Protein AF-E4WXZ8-F1 (afdb_monomer)

Radius of gyration: 22.59 Å; Cα contacts (8 Å, |Δi|>4): 371; chains: 1; bounding box: 66×46×73 Å

InterPro domains:
  IPR036514 SGNH hydrolase superfamily [G3DSA:3.40.50.1110] (82-258)

Secondary structure (DSSP, 8-state):
-HHHHHHHHHTSPPPPHHHHH--S-S-STT-EEEEE----SSTT--EEEEEEEEPPPPHHHHHHH-TT---GGGEEEEEEE--SSSSSHHHHHHHHHHTSS---SEEEE--SHHHHHT-TT-PPEE-TTS-EE-HHHHHHHHHHHHHHHHHHHHHHHTTS-SS--EEEEEPPPPPPSS--SGGGTTS-TT-HHHHHHHHHHHHHHTHHHHHHTT-EEE-HHHHHTTSHHHHB-TTSS-B-HHHHHHHHHHHHHHHHHHTT--S-PPPP--TT-SEETTEEHHHHHHHHHHHHHHHHTT--S------------

Mean predicted aligned error: 11.32 Å

pLDDT: mean 79.75, std 20.77, range [29.12, 98.62]

Structure (mmCIF, N/CA/C/O backbone):
data_AF-E4WXZ8-F1
#
_entry.id   AF-E4WXZ8-F1
#
loop_
_atom_site.group_PDB
_atom_site.id
_atom_site.type_symbol
_atom_site.label_atom_id
_atom_site.label_alt_id
_atom_site.label_comp_id
_atom_site.label_asym_id
_atom_site.label_entity_id
_atom_site.label_seq_id
_atom_site.pdbx_PDB_ins_code
_atom_site.Cartn_x
_atom_site.Cartn_y
_atom_site.Cartn_z
_atom_site.occupancy
_atom_site.B_iso_or_equiv
_atom_site.auth_seq_id
_atom_site.auth_comp_id
_atom_site.auth_asym_id
_atom_site.auth_atom_id
_atom_site.pdbx_PDB_model_num
ATOM 1 N N . MET A 1 1 ? -2.425 -8.313 -0.134 1.00 92.06 1 MET A N 1
ATOM 2 C CA . MET A 1 1 ? -2.463 -7.855 1.273 1.00 92.06 1 MET A CA 1
ATOM 3 C C . MET A 1 1 ? -3.889 -7.530 1.670 1.00 92.06 1 MET A C 1
ATOM 5 O O . MET A 1 1 ? -4.397 -8.250 2.504 1.00 92.06 1 MET A O 1
ATOM 9 N N . TYR A 1 2 ? -4.559 -6.562 1.027 1.00 95.81 2 TYR A N 1
ATOM 10 C CA . TYR A 1 2 ? -5.954 -6.205 1.340 1.00 95.81 2 TYR A CA 1
ATOM 11 C C . TYR A 1 2 ? -6.898 -7.413 1.483 1.00 95.81 2 TYR A C 1
ATOM 13 O O . TYR A 1 2 ? -7.428 -7.629 2.564 1.00 95.81 2 TYR A O 1
ATOM 21 N N . LYS A 1 3 ? -7.028 -8.251 0.442 1.00 95.31 3 LYS A N 1
ATOM 22 C CA . LYS A 1 3 ? -7.889 -9.447 0.490 1.00 95.31 3 LYS A CA 1
ATOM 23 C C . LYS A 1 3 ? -7.533 -10.420 1.622 1.00 95.31 3 LYS A C 1
ATOM 25 O O . LYS A 1 3 ? -8.417 -11.018 2.225 1.00 95.31 3 LYS A O 1
ATOM 30 N N . ASP A 1 4 ? -6.250 -10.578 1.935 1.00 96.31 4 ASP A N 1
ATOM 31 C CA . ASP A 1 4 ? -5.845 -11.441 3.048 1.00 96.31 4 ASP A CA 1
ATOM 32 C C . ASP A 1 4 ? -6.198 -10.814 4.405 1.00 96.31 4 ASP A C 1
ATOM 34 O O . ASP A 1 4 ? -6.712 -11.513 5.272 1.00 96.31 4 ASP A O 1
ATOM 38 N N . LEU A 1 5 ? -5.993 -9.502 4.568 1.00 95.38 5 LEU A N 1
ATOM 39 C CA . LEU A 1 5 ? -6.375 -8.773 5.776 1.00 95.38 5 LEU A CA 1
ATOM 40 C C . LEU A 1 5 ? -7.893 -8.828 6.004 1.00 95.38 5 LEU A C 1
ATOM 42 O O . LEU A 1 5 ? -8.321 -9.084 7.125 1.00 95.38 5 LEU A O 1
ATOM 46 N N . VAL A 1 6 ? -8.695 -8.652 4.949 1.00 93.81 6 VAL A N 1
ATOM 47 C CA . VAL A 1 6 ? -10.156 -8.816 5.014 1.00 93.81 6 VAL A CA 1
ATOM 48 C C . VAL A 1 6 ? -10.519 -10.244 5.415 1.00 93.81 6 VAL A C 1
ATOM 50 O O . VAL A 1 6 ? -11.272 -10.410 6.362 1.00 93.81 6 VAL A O 1
ATOM 53 N N . ALA A 1 7 ? -9.935 -11.275 4.791 1.00 90.94 7 ALA A N 1
ATOM 54 C CA . ALA A 1 7 ? -10.166 -12.668 5.192 1.00 90.94 7 ALA A CA 1
ATOM 55 C C . ALA A 1 7 ? -9.818 -12.922 6.668 1.00 90.94 7 ALA A C 1
ATOM 57 O O . ALA A 1 7 ? -10.604 -13.509 7.409 1.00 90.94 7 ALA A O 1
ATOM 58 N N . LEU A 1 8 ? -8.659 -12.431 7.118 1.00 89.06 8 LEU A N 1
ATOM 59 C CA . LEU A 1 8 ? -8.200 -12.597 8.493 1.00 89.06 8 LEU A CA 1
ATOM 60 C C . LEU A 1 8 ? -9.154 -11.946 9.503 1.00 89.06 8 LEU A C 1
ATOM 62 O O . LEU A 1 8 ? -9.422 -12.543 10.541 1.00 89.06 8 LEU A O 1
ATOM 66 N N . VAL A 1 9 ? -9.652 -10.742 9.211 1.00 85.56 9 VAL A N 1
ATOM 67 C CA . VAL A 1 9 ? -10.579 -10.018 10.095 1.00 85.56 9 VAL A CA 1
ATOM 68 C C . VAL A 1 9 ? -12.004 -10.565 10.003 1.00 85.56 9 VAL A C 1
ATOM 70 O O . VAL A 1 9 ? -12.727 -10.526 10.995 1.00 85.56 9 VAL A O 1
ATOM 73 N N . HIS A 1 10 ? -12.417 -11.061 8.838 1.00 83.56 10 HIS A N 1
ATOM 74 C CA . HIS A 1 10 ? -13.770 -11.558 8.612 1.00 83.56 10 HIS A CA 1
ATOM 75 C C . HIS A 1 10 ? -14.016 -12.905 9.292 1.00 83.56 10 HIS A C 1
ATOM 77 O O . HIS A 1 10 ? -14.983 -13.053 10.033 1.00 83.56 10 HIS A O 1
ATOM 83 N N . ASP A 1 11 ? -13.137 -13.879 9.050 1.00 78.50 11 ASP A N 1
ATOM 84 C CA . ASP A 1 11 ? -13.347 -15.265 9.484 1.00 78.50 11 ASP A CA 1
ATOM 85 C C . ASP A 1 11 ? -12.053 -15.978 9.929 1.00 78.50 11 ASP A C 1
ATOM 87 O O . ASP A 1 11 ? -12.094 -17.129 10.358 1.00 78.50 11 ASP A O 1
ATOM 91 N N . GLY A 1 12 ? -10.890 -15.328 9.823 1.00 83.31 12 GLY A N 1
ATOM 92 C CA . GLY A 1 12 ? -9.591 -15.889 10.204 1.00 83.31 12 GLY A CA 1
ATOM 93 C C . GLY A 1 12 ? -8.987 -16.890 9.208 1.00 83.31 12 GLY A C 1
ATOM 94 O O . GLY A 1 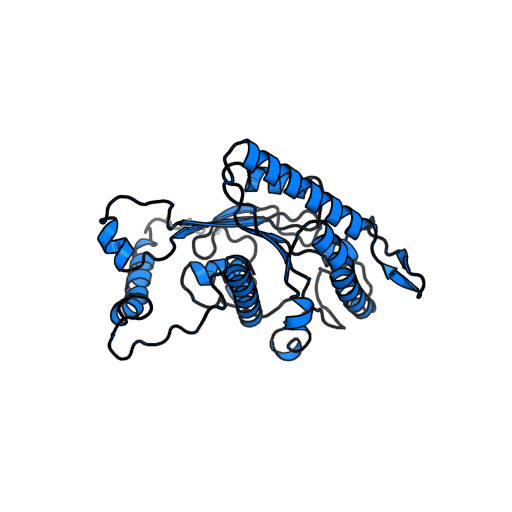12 ? -7.784 -17.183 9.283 1.00 83.31 12 GLY A O 1
ATOM 95 N N . HIS A 1 13 ? -9.756 -17.379 8.236 1.00 83.69 13 HIS A N 1
ATOM 96 C CA . HIS A 1 13 ? -9.322 -18.386 7.273 1.00 83.69 13 HIS A CA 1
ATOM 97 C C . HIS A 1 13 ? -8.365 -17.798 6.248 1.00 83.69 13 HIS A C 1
ATOM 99 O O . HIS A 1 13 ? -8.405 -16.612 5.923 1.00 83.69 13 HIS A O 1
ATOM 105 N N . LEU A 1 14 ? -7.483 -18.641 5.717 1.00 88.69 14 LEU A N 1
ATOM 106 C CA . LEU A 1 14 ? -6.642 -18.272 4.585 1.00 88.69 14 LEU A CA 1
ATOM 107 C C . LEU A 1 14 ? -7.520 -18.000 3.352 1.00 88.69 14 LEU A C 1
ATOM 109 O O . LEU A 1 14 ? -8.520 -18.688 3.138 1.00 88.69 14 LEU A O 1
ATOM 113 N N . MET A 1 15 ? -7.151 -17.007 2.541 1.00 93.25 15 MET A N 1
ATOM 114 C CA . MET A 1 15 ? -7.815 -16.809 1.250 1.00 93.25 15 MET A CA 1
ATOM 115 C C . MET A 1 15 ? -7.475 -17.961 0.295 1.00 93.25 15 MET A C 1
ATOM 117 O O . MET A 1 15 ? -6.327 -18.404 0.226 1.00 93.25 15 MET A O 1
ATOM 121 N N . GLY A 1 16 ? -8.462 -18.441 -0.452 1.00 90.44 16 GLY A N 1
ATOM 122 C CA . GLY A 1 16 ? -8.280 -19.445 -1.491 1.00 90.44 16 GLY A CA 1
ATOM 123 C C . GLY A 1 16 ? -7.618 -18.871 -2.745 1.00 90.44 16 GLY A C 1
ATOM 124 O O . GLY A 1 16 ? -7.638 -17.665 -3.005 1.00 90.44 16 GLY A O 1
ATOM 125 N N . ASP A 1 17 ? -7.059 -19.744 -3.583 1.00 88.56 17 ASP A N 1
ATOM 126 C CA . ASP A 1 17 ? -6.417 -19.312 -4.830 1.00 88.56 17 ASP A CA 1
ATOM 127 C C . ASP A 1 17 ? -7.400 -18.693 -5.833 1.00 88.56 17 ASP A C 1
ATOM 129 O O . ASP A 1 17 ? -7.027 -17.767 -6.557 1.00 88.56 17 ASP A O 1
ATOM 133 N N . ALA A 1 18 ? -8.649 -19.168 -5.865 1.00 90.75 18 ALA A N 1
ATOM 134 C CA . ALA A 1 18 ? -9.702 -18.580 -6.692 1.00 90.75 18 ALA A CA 1
ATOM 135 C C . ALA A 1 18 ? -10.020 -17.144 -6.242 1.00 90.75 18 ALA A C 1
ATOM 137 O O . ALA A 1 18 ? -9.981 -16.227 -7.058 1.00 90.75 18 ALA A O 1
ATOM 138 N N . GLU A 1 19 ? -10.216 -16.939 -4.936 1.00 92.31 19 GLU A N 1
ATOM 139 C CA . GLU A 1 19 ? -10.463 -15.623 -4.330 1.00 92.31 19 GLU A CA 1
ATOM 140 C C . GLU A 1 19 ? -9.303 -14.650 -4.582 1.00 92.31 19 GLU A C 1
ATOM 142 O O . GLU A 1 19 ? -9.507 -13.487 -4.931 1.00 92.31 19 GLU A O 1
ATOM 147 N N . LYS A 1 20 ? -8.056 -15.124 -4.469 1.00 91.00 20 LYS A N 1
ATOM 148 C CA . LYS A 1 20 ? -6.860 -14.327 -4.774 1.00 91.00 20 LYS A CA 1
ATOM 149 C C . LYS A 1 20 ? -6.844 -13.845 -6.230 1.00 91.00 20 LYS A C 1
ATOM 151 O O . LYS A 1 20 ? -6.425 -12.720 -6.494 1.00 91.00 20 LYS A O 1
ATOM 156 N N . ARG A 1 21 ? -7.230 -14.709 -7.175 1.00 88.31 21 ARG A N 1
ATOM 157 C CA . ARG A 1 21 ? -7.171 -14.433 -8.623 1.00 88.31 21 ARG A CA 1
ATOM 158 C C . ARG A 1 21 ? -8.363 -13.637 -9.133 1.00 88.31 21 ARG A C 1
ATOM 160 O O . ARG A 1 21 ? -8.245 -13.005 -10.182 1.00 88.31 21 ARG A O 1
ATOM 167 N N . ALA A 1 22 ? -9.486 -13.688 -8.429 1.00 90.75 22 ALA A N 1
ATOM 168 C CA . ALA A 1 22 ? -10.688 -12.977 -8.813 1.00 90.75 22 ALA A CA 1
ATOM 169 C C . ALA A 1 22 ? -10.455 -11.455 -8.821 1.00 90.75 22 ALA A C 1
ATOM 171 O O . ALA A 1 22 ? -9.740 -10.900 -7.978 1.00 90.75 22 ALA A O 1
ATOM 172 N N . LYS A 1 23 ? -11.030 -10.789 -9.823 1.00 87.94 23 LYS A N 1
ATOM 173 C CA . LYS A 1 23 ? -10.932 -9.345 -10.058 1.00 87.94 23 LYS A CA 1
ATOM 174 C C . LYS A 1 23 ? -12.332 -8.807 -10.313 1.00 87.94 23 LYS A C 1
ATOM 176 O O . LYS A 1 23 ? -13.110 -9.462 -11.000 1.00 87.94 23 LYS A O 1
ATOM 181 N N . GLY A 1 24 ? -12.628 -7.625 -9.786 1.00 87.44 24 GLY A N 1
ATOM 182 C CA . GLY A 1 24 ? -13.918 -6.967 -9.992 1.00 87.44 24 GLY A CA 1
ATOM 183 C C . GLY A 1 24 ? -15.124 -7.678 -9.398 1.00 87.44 24 GLY A C 1
ATOM 184 O O . GLY A 1 24 ? -16.246 -7.506 -9.866 1.00 87.44 24 GLY A O 1
ATOM 185 N N . GLU A 1 25 ? -14.902 -8.457 -8.344 1.00 92.44 25 GLU A N 1
ATOM 186 C CA . GLU A 1 25 ? -15.984 -9.002 -7.534 1.00 92.44 25 GLU A CA 1
ATOM 187 C C . GLU A 1 25 ? -16.746 -7.863 -6.859 1.00 92.44 25 GLU A C 1
ATOM 189 O O . GLU A 1 25 ? -16.136 -6.994 -6.231 1.00 92.44 25 GLU A O 1
ATOM 194 N N . GLN A 1 26 ? -18.077 -7.904 -6.917 1.00 91.69 26 GLN A N 1
ATOM 195 C CA . GLN A 1 26 ? -18.925 -6.934 -6.215 1.00 91.69 26 GLN A CA 1
ATOM 196 C C . GLN A 1 26 ? -18.755 -7.014 -4.690 1.00 91.69 26 GLN A C 1
ATOM 198 O O . GLN A 1 26 ? -18.846 -6.002 -4.001 1.00 91.69 26 GLN A O 1
ATOM 203 N N . CYS A 1 27 ? -18.456 -8.208 -4.173 1.00 91.69 27 CYS A N 1
ATOM 204 C CA . CYS A 1 27 ? -18.240 -8.484 -2.757 1.00 91.69 27 CYS A CA 1
ATOM 205 C C . CYS A 1 27 ? -17.202 -9.600 -2.601 1.00 91.69 27 CYS A C 1
ATOM 207 O O . CYS A 1 27 ? -17.220 -10.580 -3.345 1.00 91.69 27 CYS A O 1
ATOM 209 N N . TYR A 1 28 ? -16.328 -9.453 -1.614 1.00 92.88 28 TYR A N 1
ATOM 210 C CA . TYR A 1 28 ? -15.370 -10.439 -1.146 1.00 92.88 28 TYR A CA 1
ATOM 211 C C . TYR A 1 28 ? -15.388 -10.434 0.389 1.00 92.88 28 TYR A C 1
ATOM 213 O O . TYR A 1 28 ? -15.020 -9.447 1.023 1.00 92.88 28 TYR A O 1
ATOM 221 N N . ARG A 1 29 ? -15.848 -11.541 0.989 1.00 85.88 29 ARG A N 1
ATOM 222 C CA . ARG A 1 29 ? -15.889 -11.756 2.452 1.00 85.88 29 ARG A CA 1
ATOM 223 C C . ARG A 1 29 ? -16.407 -10.544 3.241 1.00 85.88 29 ARG A C 1
ATOM 225 O O . ARG A 1 29 ? -15.747 -10.016 4.129 1.00 85.88 29 ARG A O 1
ATOM 232 N N . GLY A 1 30 ? -17.602 -10.086 2.867 1.00 82.31 30 GLY A N 1
ATOM 233 C CA . GLY A 1 30 ? -18.297 -8.979 3.528 1.00 82.31 30 GLY A CA 1
ATOM 234 C C . GLY A 1 30 ? -17.806 -7.579 3.153 1.00 82.31 30 GLY A C 1
ATOM 235 O O . GLY A 1 30 ? -18.382 -6.608 3.640 1.00 82.31 30 GLY A O 1
ATOM 236 N N . ASP A 1 31 ? -16.781 -7.449 2.303 1.00 93.00 31 ASP A N 1
ATOM 237 C CA . ASP A 1 31 ? -16.430 -6.161 1.699 1.00 93.00 31 ASP A CA 1
ATOM 238 C C . ASP A 1 31 ? -17.412 -5.774 0.579 1.00 93.00 31 ASP A C 1
ATOM 240 O O . ASP A 1 31 ? -18.204 -6.593 0.105 1.00 93.00 31 ASP A O 1
ATOM 244 N N . TYR A 1 32 ? -17.343 -4.520 0.143 1.00 92.75 32 TYR A N 1
ATOM 245 C CA . TYR A 1 32 ? -18.100 -4.000 -0.990 1.00 92.75 32 TYR A CA 1
ATOM 246 C C . TYR A 1 32 ? -17.162 -3.310 -1.975 1.00 92.75 32 TYR A C 1
ATOM 248 O O . TYR A 1 32 ? -16.311 -2.505 -1.585 1.00 92.75 32 TYR A O 1
ATOM 256 N N . CYS A 1 33 ? -17.344 -3.588 -3.265 1.00 95.00 33 CYS A N 1
ATOM 257 C CA . CYS A 1 33 ? -16.741 -2.805 -4.335 1.00 95.00 33 CYS A CA 1
ATOM 258 C C . CYS A 1 33 ? -17.534 -1.502 -4.510 1.00 95.00 33 CYS A C 1
ATOM 260 O O . CYS A 1 33 ? -18.690 -1.525 -4.923 1.00 95.00 33 CYS A O 1
ATOM 262 N N . LEU A 1 34 ? -16.924 -0.367 -4.167 1.00 93.50 34 LEU A N 1
ATOM 263 C CA . LEU A 1 34 ? -17.566 0.949 -4.244 1.00 93.50 34 LEU A CA 1
ATOM 264 C C . LEU A 1 34 ? -17.451 1.568 -5.637 1.00 93.50 34 LEU A C 1
ATOM 266 O O . LEU A 1 34 ? -18.334 2.301 -6.074 1.00 93.50 34 LEU A O 1
ATOM 270 N N . ASN A 1 35 ? -16.337 1.308 -6.317 1.00 93.50 35 ASN A N 1
ATOM 271 C CA . ASN A 1 35 ? -16.082 1.788 -7.666 1.00 93.50 35 ASN A CA 1
ATOM 272 C C . ASN A 1 35 ? -15.109 0.839 -8.361 1.00 93.50 35 ASN A C 1
ATOM 274 O O . ASN A 1 35 ? -14.124 0.406 -7.759 1.00 93.50 35 ASN A O 1
ATOM 278 N N . ILE A 1 36 ? -15.362 0.554 -9.631 1.00 94.25 36 ILE A N 1
ATOM 279 C CA . ILE A 1 36 ? -14.450 -0.186 -10.487 1.00 94.25 36 ILE A CA 1
ATOM 280 C C . ILE A 1 36 ? -14.578 0.307 -11.929 1.00 94.25 36 ILE A C 1
ATOM 282 O O . ILE A 1 36 ? -15.686 0.514 -12.426 1.00 94.25 36 ILE A O 1
ATOM 286 N N . SER A 1 37 ? -13.446 0.508 -12.602 1.00 92.75 37 SER A N 1
ATOM 287 C CA . SER A 1 37 ? -13.439 0.749 -14.046 1.00 92.75 37 SER A CA 1
ATOM 288 C C . SER A 1 37 ? -13.464 -0.567 -14.824 1.00 92.75 37 SER A C 1
ATOM 290 O O . SER A 1 37 ? -13.403 -1.654 -14.255 1.00 92.75 37 SER A O 1
ATOM 292 N N . GLU A 1 38 ? -13.565 -0.503 -16.149 1.00 91.44 38 GLU A N 1
ATOM 293 C CA . GLU A 1 38 ? -13.468 -1.709 -16.969 1.00 91.44 38 GLU A CA 1
ATOM 294 C C . GLU A 1 38 ? -12.149 -2.453 -16.698 1.00 91.44 38 GLU A C 1
ATOM 296 O O . GLU A 1 38 ? -11.075 -1.847 -16.631 1.00 91.44 38 GLU A O 1
ATOM 301 N N . LEU A 1 39 ? -12.231 -3.778 -16.530 1.00 88.12 39 LEU A N 1
ATOM 302 C CA . LEU A 1 39 ? -11.054 -4.608 -16.302 1.00 88.12 39 LEU A CA 1
ATOM 303 C C . LEU A 1 39 ? -10.100 -4.477 -17.486 1.00 88.12 39 LEU A C 1
ATOM 305 O O . LEU A 1 39 ? -10.400 -4.879 -18.608 1.00 88.12 39 LEU A O 1
ATOM 309 N N . THR A 1 40 ? -8.916 -3.949 -17.213 1.00 85.56 40 THR A N 1
ATOM 310 C CA . THR A 1 40 ? -7.907 -3.697 -18.230 1.00 85.56 40 THR A CA 1
ATOM 311 C C . THR A 1 40 ? -6.512 -3.905 -17.662 1.00 85.56 40 THR A C 1
ATOM 313 O O . THR A 1 40 ? -6.276 -3.741 -16.466 1.00 85.56 40 THR A O 1
ATOM 316 N N . ASN A 1 41 ? -5.569 -4.266 -18.532 1.00 78.25 41 ASN A N 1
ATOM 317 C CA . ASN A 1 41 ? -4.141 -4.289 -18.200 1.00 78.25 41 ASN A CA 1
ATOM 318 C C . ASN A 1 41 ? -3.474 -2.922 -18.432 1.00 78.25 41 ASN A C 1
ATOM 320 O O . ASN A 1 41 ? -2.253 -2.813 -18.336 1.00 78.25 41 ASN A O 1
ATO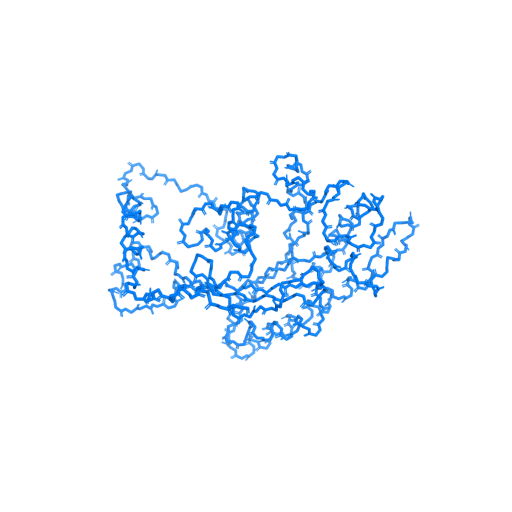M 324 N N . GLN A 1 42 ? -4.262 -1.902 -18.777 1.00 83.50 42 GLN A N 1
ATOM 325 C CA . GLN A 1 42 ? -3.798 -0.544 -19.022 1.00 83.50 42 GLN A CA 1
ATOM 326 C C . GLN A 1 42 ? -3.718 0.277 -17.730 1.00 83.50 42 GLN A C 1
ATOM 328 O O . GLN A 1 42 ? -4.178 -0.119 -16.659 1.00 83.50 42 GLN A O 1
ATOM 333 N N . THR A 1 43 ? -3.121 1.458 -17.836 1.00 83.81 43 THR A N 1
ATOM 334 C CA . THR A 1 43 ? -2.793 2.337 -16.706 1.00 83.81 43 THR A CA 1
ATOM 335 C C . THR A 1 43 ? -3.984 3.050 -16.059 1.00 83.81 43 THR A C 1
ATOM 337 O O . THR A 1 43 ? -3.822 3.660 -15.001 1.00 83.81 43 THR A O 1
ATOM 340 N N . ASN A 1 44 ? -5.170 2.959 -16.665 1.00 86.12 44 ASN A N 1
ATOM 341 C CA . ASN A 1 44 ? -6.418 3.590 -16.231 1.00 86.12 44 ASN A CA 1
ATOM 342 C C . ASN A 1 44 ? -7.343 2.655 -15.425 1.00 86.12 44 ASN A C 1
ATOM 344 O O . ASN A 1 44 ? -8.501 3.002 -15.186 1.00 86.12 44 ASN A O 1
ATOM 348 N N . PHE A 1 45 ? -6.868 1.473 -15.019 1.00 90.25 45 PHE A N 1
ATOM 349 C CA . PHE A 1 45 ? -7.634 0.616 -14.118 1.00 90.25 45 PHE A CA 1
ATOM 350 C C . PHE A 1 45 ? -7.750 1.251 -12.724 1.00 90.25 45 PHE A C 1
ATOM 352 O O . PHE A 1 45 ? -6.755 1.689 -12.142 1.00 90.25 45 PHE A O 1
ATOM 359 N N . THR A 1 46 ? -8.965 1.268 -12.182 1.00 91.88 46 THR A N 1
ATOM 360 C CA . THR A 1 46 ? -9.286 1.806 -10.860 1.00 91.88 46 THR A CA 1
ATOM 361 C C . THR A 1 46 ? -10.199 0.834 -10.137 1.00 91.88 46 THR A C 1
ATOM 363 O O . THR A 1 46 ? -11.150 0.328 -10.730 1.00 91.88 46 THR A O 1
ATOM 366 N N . GLU A 1 47 ? -9.951 0.617 -8.853 1.00 94.88 47 GLU A N 1
ATOM 367 C CA . GLU A 1 47 ? -10.808 -0.191 -7.990 1.00 94.88 47 GLU A CA 1
ATOM 368 C C . GLU A 1 47 ? -10.776 0.394 -6.582 1.00 94.88 47 GLU A C 1
ATOM 370 O O . GLU A 1 47 ? -9.702 0.677 -6.048 1.00 94.88 47 GLU A O 1
ATOM 375 N N . VAL A 1 48 ? -11.951 0.566 -5.987 1.00 96.31 48 VAL A N 1
ATOM 376 C CA . VAL A 1 48 ? -12.125 1.043 -4.619 1.00 96.31 48 VAL A CA 1
ATOM 377 C C . VAL A 1 48 ? -13.013 0.066 -3.871 1.00 96.31 48 VAL A C 1
ATOM 379 O O . VAL A 1 48 ? -14.092 -0.292 -4.348 1.00 96.31 48 VAL A O 1
ATOM 382 N N . ARG A 1 49 ? -12.563 -0.365 -2.694 1.00 96.19 49 ARG A N 1
ATOM 383 C CA . ARG A 1 49 ? -13.278 -1.333 -1.859 1.00 96.19 49 ARG A CA 1
ATOM 384 C C . ARG A 1 49 ? -13.327 -0.874 -0.414 1.00 96.19 49 ARG A C 1
ATOM 386 O O . ARG A 1 49 ? -12.399 -0.224 0.072 1.00 96.19 49 ARG A O 1
ATOM 393 N N . GLU A 1 50 ? -14.394 -1.249 0.275 1.00 95.00 50 GLU A N 1
ATOM 394 C CA . GLU A 1 50 ? -14.597 -0.950 1.687 1.00 95.00 50 GLU A CA 1
ATOM 395 C C . GLU A 1 50 ? -15.100 -2.187 2.426 1.00 95.00 50 GLU A C 1
ATOM 397 O O . GLU A 1 50 ? -16.058 -2.833 2.013 1.00 95.00 50 GLU A O 1
ATOM 402 N N . TYR A 1 51 ? -14.458 -2.494 3.547 1.00 93.31 51 TYR A N 1
ATOM 403 C CA . TYR A 1 51 ? -14.907 -3.485 4.509 1.00 93.31 51 TYR A CA 1
ATOM 404 C C . TYR A 1 51 ? -15.245 -2.782 5.821 1.00 93.31 51 TYR A C 1
ATOM 406 O O . TYR A 1 51 ? -14.414 -2.054 6.373 1.00 93.31 51 TYR A O 1
ATOM 414 N N . ARG A 1 52 ? -16.456 -3.025 6.324 1.00 89.25 52 ARG A N 1
ATOM 415 C CA . ARG A 1 52 ? -16.898 -2.616 7.659 1.00 89.25 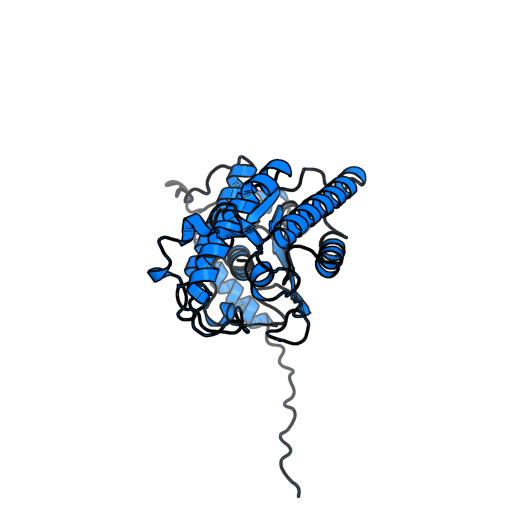52 ARG A CA 1
ATOM 416 C C . ARG A 1 52 ? -17.134 -3.876 8.472 1.00 89.25 52 ARG A C 1
ATOM 418 O O . ARG A 1 52 ? -18.087 -4.607 8.217 1.00 89.25 52 ARG A O 1
ATOM 425 N N . GLY A 1 53 ? -16.246 -4.136 9.419 1.00 74.75 53 GLY A N 1
ATOM 426 C CA . GLY A 1 53 ? -16.355 -5.266 10.331 1.00 74.75 53 GLY A CA 1
ATOM 427 C C . GLY A 1 53 ? -16.454 -4.819 11.777 1.00 74.75 53 GLY A C 1
ATOM 428 O O . GLY A 1 53 ? -16.332 -3.637 12.093 1.00 74.75 53 GLY A O 1
ATOM 429 N N . TYR A 1 54 ? -16.607 -5.799 12.657 1.00 64.69 54 TYR A N 1
ATOM 430 C CA . TYR A 1 54 ? -16.511 -5.601 14.093 1.00 64.69 54 TYR A CA 1
ATOM 431 C C . TYR A 1 54 ? -15.317 -6.389 14.628 1.00 64.69 54 TYR A C 1
ATOM 433 O O . TYR A 1 54 ? -15.124 -7.549 14.262 1.00 64.69 54 TYR A O 1
ATOM 441 N N . ALA A 1 55 ? -14.518 -5.779 15.500 1.00 55.84 55 ALA A N 1
ATOM 442 C CA . ALA A 1 55 ? -13.647 -6.534 16.381 1.00 55.84 55 ALA A CA 1
ATOM 443 C C . ALA A 1 55 ? -14.543 -7.457 17.230 1.00 55.84 55 ALA A C 1
ATOM 445 O O . ALA A 1 55 ? -15.559 -6.992 17.762 1.00 55.84 55 ALA A O 1
ATOM 446 N N . PRO A 1 56 ? -14.234 -8.760 17.349 1.00 51.75 56 PRO A N 1
ATOM 447 C CA . PRO A 1 56 ? -15.000 -9.635 18.218 1.00 51.75 56 PRO A CA 1
ATOM 448 C C . PRO A 1 56 ? -14.964 -9.064 19.636 1.00 51.75 56 PRO A C 1
ATOM 450 O O . PRO A 1 56 ? -13.888 -8.973 20.222 1.00 51.75 56 PRO A O 1
ATOM 453 N N . LEU A 1 57 ? -16.129 -8.695 20.183 1.00 48.72 57 LEU A N 1
ATOM 454 C CA . LEU A 1 57 ? -16.238 -8.278 21.581 1.00 48.72 57 LEU A CA 1
ATOM 455 C C . LEU A 1 57 ? -15.602 -9.365 22.456 1.00 48.72 57 LEU A C 1
ATOM 457 O O . LEU A 1 57 ? -15.976 -10.545 22.342 1.00 48.72 57 LEU A O 1
ATOM 461 N N . THR A 1 58 ? -14.682 -8.976 23.335 1.00 54.50 58 THR A N 1
ATOM 462 C CA . THR A 1 58 ? -14.224 -9.840 24.425 1.00 54.50 58 THR A CA 1
ATOM 463 C C . THR A 1 58 ? -15.421 -10.248 25.284 1.00 54.5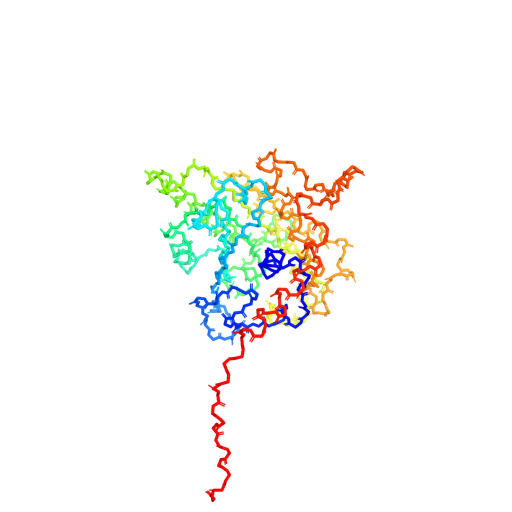0 58 THR A C 1
ATOM 465 O O . THR A 1 58 ? -16.460 -9.582 25.298 1.00 54.50 58 THR A O 1
ATOM 468 N N . HIS A 1 59 ? -15.305 -11.361 26.011 1.00 51.06 59 HIS A N 1
ATOM 469 C CA . HIS A 1 59 ? -16.360 -11.794 26.930 1.00 51.06 59 HIS A CA 1
ATOM 470 C C . HIS A 1 59 ? -16.749 -10.681 27.915 1.00 51.06 59 HIS A C 1
ATOM 472 O O . HIS A 1 59 ? -17.933 -10.435 28.123 1.00 51.06 59 HIS A O 1
ATOM 478 N N . GLU A 1 60 ? -15.753 -9.949 28.419 1.00 53.53 60 GLU A N 1
ATOM 479 C CA . GLU A 1 60 ? -15.914 -8.808 29.322 1.00 53.53 60 GLU A CA 1
ATOM 480 C C . GLU A 1 60 ? -16.742 -7.677 28.688 1.00 53.53 60 GLU A C 1
ATOM 482 O O . GLU A 1 60 ? -17.715 -7.212 29.288 1.00 53.53 60 GLU A O 1
ATOM 487 N N . GLU A 1 61 ? -16.445 -7.305 27.440 1.00 53.12 61 GLU A N 1
ATOM 488 C CA . GLU A 1 61 ? -17.196 -6.283 26.699 1.00 53.12 61 GLU A CA 1
ATOM 489 C C . GLU A 1 61 ? -18.637 -6.718 26.390 1.00 53.12 61 GLU A C 1
ATOM 491 O O . GLU A 1 61 ? -19.553 -5.895 26.443 1.00 53.12 61 GLU A O 1
ATOM 496 N N . ARG A 1 62 ? -18.883 -8.014 26.142 1.00 56.19 62 ARG A N 1
ATOM 497 C CA . ARG A 1 62 ? -20.250 -8.547 25.960 1.00 56.19 62 ARG A CA 1
ATOM 498 C C . ARG A 1 62 ? -21.084 -8.425 27.234 1.00 56.19 62 ARG A C 1
ATOM 500 O O . ARG A 1 62 ? -22.270 -8.109 27.150 1.00 56.19 62 ARG A O 1
ATOM 507 N N . THR A 1 63 ? -20.478 -8.647 28.400 1.00 57.25 63 THR A N 1
ATOM 508 C CA . THR A 1 63 ? -21.134 -8.459 29.705 1.00 57.25 63 THR A CA 1
ATOM 509 C C . THR A 1 63 ? -21.365 -6.993 30.065 1.00 57.25 63 THR A C 1
ATOM 511 O O . THR A 1 63 ? -22.376 -6.686 30.691 1.00 57.25 63 THR A O 1
ATOM 514 N N . LEU A 1 64 ? -20.464 -6.089 29.669 1.00 53.72 64 LEU A N 1
ATOM 515 C CA . LEU A 1 64 ? -20.530 -4.664 30.015 1.00 53.72 64 LEU A CA 1
ATOM 516 C C . LEU A 1 64 ? -21.550 -3.878 29.184 1.00 53.72 64 LEU A C 1
ATOM 518 O O . LEU A 1 64 ? -22.223 -3.003 29.727 1.00 53.72 64 LEU A O 1
ATOM 522 N N . PHE A 1 65 ? -21.679 -4.170 27.886 1.00 52.06 65 PHE A N 1
ATOM 523 C CA . PHE A 1 65 ? -22.455 -3.309 26.985 1.00 52.06 65 PHE A CA 1
ATOM 524 C C . PHE A 1 65 ? -23.911 -3.727 26.765 1.00 52.06 65 PHE A C 1
ATOM 526 O O . PHE A 1 65 ? -24.694 -2.910 26.281 1.00 52.06 65 PHE A O 1
ATOM 533 N N . GLY A 1 66 ? -24.319 -4.934 27.174 1.00 47.22 66 GLY A N 1
ATOM 534 C CA . GLY A 1 66 ? -25.683 -5.427 26.964 1.00 47.22 66 GLY A CA 1
ATOM 535 C C . GLY A 1 66 ? -26.047 -5.551 25.473 1.00 47.22 66 GLY A C 1
ATOM 536 O O . GLY A 1 66 ? -25.550 -4.844 24.605 1.00 47.22 66 GLY A O 1
ATOM 537 N N . GLN A 1 67 ? -26.935 -6.480 25.130 1.00 47.19 67 GLN A N 1
ATOM 538 C CA . GLN A 1 67 ? -27.186 -6.899 23.740 1.00 47.19 67 GLN A CA 1
ATOM 539 C C . GLN A 1 67 ? -27.813 -5.851 22.784 1.00 47.19 67 GLN A C 1
ATOM 541 O O . GLN A 1 67 ? -28.375 -6.248 21.765 1.00 47.19 67 GLN A O 1
ATOM 546 N N . ARG A 1 68 ? -27.807 -4.538 23.061 1.00 38.97 68 ARG A N 1
ATOM 547 C CA . ARG A 1 68 ? -28.614 -3.590 22.261 1.00 38.97 68 ARG A CA 1
ATOM 548 C C . ARG A 1 68 ? -28.018 -2.245 21.866 1.00 38.97 68 ARG A C 1
ATOM 550 O O . ARG A 1 68 ? -28.727 -1.512 21.190 1.00 38.97 68 ARG A O 1
ATOM 557 N N . ASN A 1 69 ? -26.753 -1.940 22.146 1.00 40.31 69 ASN A N 1
ATOM 558 C CA . ASN A 1 69 ? -26.123 -0.746 21.568 1.00 40.31 69 ASN A CA 1
ATOM 559 C C . ASN A 1 69 ? -24.794 -1.100 20.900 1.00 40.31 69 ASN A C 1
ATOM 561 O O . ASN A 1 69 ? -23.775 -1.287 21.559 1.00 40.31 69 ASN A O 1
ATOM 565 N N . TRP A 1 70 ? -24.831 -1.187 19.570 1.00 44.44 70 TRP A N 1
ATOM 566 C CA . TRP A 1 70 ? -23.658 -1.318 18.713 1.00 44.44 70 TRP A CA 1
ATOM 567 C C . TRP A 1 70 ? -22.795 -0.063 18.863 1.00 44.44 70 TRP A C 1
ATOM 569 O O . TRP A 1 70 ? -23.132 1.001 18.346 1.00 44.44 70 TRP A O 1
ATOM 579 N N . ASN A 1 71 ? -21.713 -0.170 19.630 1.00 40.12 71 ASN A N 1
ATOM 580 C CA . ASN A 1 71 ? -20.758 0.912 19.823 1.00 40.12 71 ASN A CA 1
ATOM 581 C C . ASN A 1 71 ? -19.659 0.811 18.751 1.00 40.12 71 ASN A C 1
ATOM 583 O O . ASN A 1 71 ? -19.063 -0.252 18.567 1.00 40.12 71 ASN A O 1
ATOM 587 N N . TRP A 1 72 ? -19.361 1.920 18.067 1.00 46.12 72 TRP A N 1
ATOM 588 C CA . TRP A 1 72 ? -18.252 2.015 17.104 1.00 46.12 72 TRP A CA 1
ATOM 589 C C . TRP A 1 72 ? -16.878 1.742 17.741 1.00 46.12 72 TRP A C 1
ATOM 591 O O . TRP A 1 72 ? -15.907 1.542 17.019 1.00 46.12 72 TRP A O 1
ATOM 601 N N . SER A 1 73 ? -16.799 1.649 19.075 1.00 49.19 73 SER A N 1
ATOM 602 C CA . SER A 1 73 ? -15.593 1.274 19.825 1.00 49.19 73 SER A CA 1
ATOM 603 C C . SER A 1 73 ? -14.996 -0.088 19.452 1.00 49.19 73 SER A C 1
ATOM 605 O O . SER A 1 73 ? -13.853 -0.341 19.802 1.00 49.19 73 SER A O 1
ATOM 607 N N . ASN A 1 74 ? -15.745 -0.954 18.760 1.00 54.94 74 ASN A N 1
ATOM 608 C CA . ASN A 1 74 ? -15.273 -2.248 18.257 1.00 54.94 74 ASN A CA 1
ATOM 609 C C . ASN A 1 74 ? -15.553 -2.426 16.764 1.00 54.94 74 ASN A C 1
ATOM 611 O O . ASN A 1 74 ? -15.851 -3.526 16.319 1.00 54.94 74 ASN A O 1
ATOM 615 N N . SER A 1 75 ? -15.515 -1.354 15.975 1.00 72.62 75 SER A N 1
ATOM 616 C CA . SER A 1 75 ? -15.679 -1.431 14.518 1.00 72.62 75 SER A CA 1
ATOM 617 C C . SER A 1 75 ? -14.338 -1.250 13.813 1.00 72.62 75 SER A C 1
ATOM 619 O O . SER A 1 75 ? -13.541 -0.401 14.193 1.00 72.62 75 SER A O 1
ATOM 621 N N . ILE A 1 76 ? -14.090 -2.051 12.779 1.00 86.50 76 ILE A N 1
ATOM 622 C CA . ILE A 1 76 ? -12.905 -1.955 11.925 1.00 86.50 76 ILE A CA 1
ATOM 623 C C . ILE A 1 76 ? -13.367 -1.477 10.552 1.00 86.50 76 ILE A C 1
ATOM 625 O O . ILE A 1 76 ? -14.220 -2.110 9.924 1.00 86.50 76 ILE A O 1
ATOM 629 N N . LEU A 1 77 ? -12.777 -0.383 10.079 1.00 91.69 77 LEU A N 1
ATOM 630 C CA . LEU A 1 77 ? -12.958 0.124 8.725 1.00 91.69 77 LEU A CA 1
ATOM 631 C C . LEU A 1 77 ? -11.679 -0.126 7.926 1.00 91.69 77 LEU A C 1
ATOM 633 O O . LEU A 1 77 ? -10.618 0.388 8.269 1.00 91.69 77 LEU A O 1
ATOM 637 N N . ILE A 1 78 ? -11.778 -0.908 6.850 1.00 95.81 78 ILE A N 1
ATOM 638 C CA . ILE A 1 78 ? -10.659 -1.157 5.936 1.00 95.81 78 ILE A CA 1
ATOM 639 C C . ILE A 1 78 ? -11.061 -0.680 4.553 1.00 95.81 78 ILE A C 1
ATOM 641 O O . ILE A 1 78 ? -11.976 -1.223 3.936 1.00 95.81 78 ILE A O 1
ATOM 645 N N . ARG A 1 79 ? -10.335 0.309 4.043 1.00 96.50 79 ARG A N 1
ATOM 646 C CA . ARG A 1 79 ? -10.509 0.817 2.686 1.00 96.50 79 ARG A CA 1
ATOM 647 C C . ARG A 1 79 ? -9.320 0.452 1.824 1.00 96.50 79 ARG A C 1
ATOM 649 O O . ARG A 1 79 ? -8.178 0.441 2.278 1.00 96.50 79 ARG A O 1
ATOM 656 N N . PHE A 1 80 ? -9.605 0.168 0.566 1.00 96.81 80 PHE A N 1
ATOM 657 C CA . PHE A 1 80 ? -8.611 -0.126 -0.447 1.00 96.81 80 PHE A CA 1
ATOM 658 C C . PHE A 1 80 ? -8.871 0.728 -1.672 1.00 96.81 80 PHE A C 1
ATOM 660 O O . PHE A 1 80 ? -10.007 0.842 -2.122 1.00 96.81 80 PHE A O 1
ATOM 667 N N . GLY A 1 81 ? -7.799 1.292 -2.214 1.00 96.50 81 GLY A N 1
ATOM 668 C CA . GLY A 1 81 ? -7.801 1.933 -3.514 1.00 96.50 81 GLY A CA 1
ATOM 669 C C . GLY A 1 81 ? -6.640 1.397 -4.335 1.00 96.50 81 GLY A C 1
ATOM 670 O O . GLY A 1 81 ? -5.486 1.461 -3.907 1.00 96.50 81 GLY A O 1
ATOM 671 N N . PHE A 1 82 ? -6.942 0.848 -5.506 1.00 94.88 82 PHE A N 1
ATOM 672 C CA . PHE A 1 82 ? -5.922 0.439 -6.455 1.00 94.88 82 PHE A CA 1
ATOM 673 C C . PHE A 1 82 ? -5.313 1.677 -7.116 1.00 94.88 82 PHE A C 1
ATOM 675 O O . PHE A 1 82 ? -6.031 2.557 -7.602 1.00 94.88 82 PHE A O 1
ATOM 682 N N . ILE A 1 83 ? -3.982 1.731 -7.129 1.00 94.06 83 ILE A N 1
ATOM 683 C CA . ILE A 1 83 ? -3.203 2.819 -7.715 1.00 94.06 83 ILE A CA 1
ATOM 684 C C . ILE A 1 83 ? -2.199 2.251 -8.716 1.00 94.06 83 ILE A C 1
ATOM 686 O O . ILE A 1 83 ? -1.574 1.217 -8.486 1.00 94.06 83 ILE A O 1
ATOM 690 N N . THR A 1 84 ? -2.026 2.953 -9.830 1.00 91.50 84 THR A N 1
ATOM 691 C CA . THR A 1 84 ? -1.043 2.627 -10.878 1.00 91.50 84 THR A CA 1
ATOM 692 C C . THR A 1 84 ? 0.179 3.545 -10.843 1.00 91.50 84 THR A C 1
ATOM 694 O O . THR A 1 84 ? 1.121 3.371 -11.621 1.00 91.50 84 THR A O 1
ATOM 697 N N . ARG A 1 85 ? 0.151 4.532 -9.942 1.00 93.38 85 ARG A N 1
ATOM 698 C CA . ARG A 1 85 ? 1.194 5.523 -9.674 1.00 93.38 85 ARG A CA 1
ATOM 699 C C . ARG A 1 85 ? 1.220 5.833 -8.190 1.00 93.38 85 ARG A C 1
ATOM 701 O O . ARG A 1 85 ? 0.160 5.896 -7.575 1.00 93.38 85 ARG A O 1
ATOM 708 N N . ALA A 1 86 ? 2.395 6.135 -7.646 1.00 95.25 86 ALA A N 1
ATOM 709 C CA . ALA A 1 86 ? 2.495 6.613 -6.269 1.00 95.25 86 ALA A CA 1
ATOM 710 C C . ALA A 1 86 ? 1.768 7.950 -6.065 1.00 95.25 86 ALA A C 1
ATOM 712 O O . ALA A 1 86 ? 1.194 8.177 -5.007 1.00 95.25 86 ALA A O 1
ATOM 713 N N . TYR A 1 87 ? 1.786 8.831 -7.070 1.00 96.94 87 TYR A N 1
ATOM 714 C CA . TYR A 1 87 ? 1.103 10.119 -6.991 1.00 96.94 87 TYR A CA 1
ATOM 715 C C . TYR A 1 87 ? 0.705 10.657 -8.363 1.00 96.94 87 TYR A C 1
ATOM 717 O O . TYR A 1 87 ? 1.515 10.717 -9.293 1.00 96.94 87 TYR A O 1
ATOM 725 N N . ASN A 1 88 ? -0.543 11.086 -8.468 1.00 94.81 88 ASN A N 1
ATOM 726 C CA . ASN A 1 88 ? -1.127 11.848 -9.564 1.00 94.81 88 ASN A CA 1
ATOM 727 C C . ASN A 1 88 ? -2.467 12.432 -9.083 1.00 94.81 88 ASN A C 1
ATOM 729 O O . ASN A 1 88 ? -2.890 12.177 -7.958 1.00 94.81 88 ASN A O 1
ATOM 733 N N . GLU A 1 89 ? -3.152 13.163 -9.957 1.00 95.56 89 GLU A N 1
ATOM 734 C CA . GLU A 1 89 ? -4.464 13.747 -9.658 1.00 95.56 89 GLU A CA 1
ATOM 735 C C . GLU A 1 89 ? -5.501 12.694 -9.228 1.00 95.56 89 GLU A C 1
ATOM 737 O O . GLU A 1 89 ? -6.270 12.923 -8.300 1.00 95.56 89 GLU A O 1
ATOM 742 N N . TYR A 1 90 ? -5.479 11.500 -9.830 1.00 94.56 90 TYR A N 1
ATOM 743 C CA . TYR A 1 90 ? -6.344 10.398 -9.402 1.00 94.56 90 TYR A CA 1
ATOM 744 C C . TYR A 1 90 ? -6.077 9.980 -7.948 1.00 94.56 90 TYR A C 1
ATOM 746 O O . TYR A 1 90 ? -7.024 9.821 -7.186 1.00 94.56 90 TYR A O 1
ATOM 754 N N . VAL A 1 91 ? -4.813 9.832 -7.533 1.00 96.69 91 VAL A N 1
ATOM 755 C CA . VAL A 1 91 ? -4.467 9.498 -6.140 1.00 96.69 91 VAL A CA 1
ATOM 756 C C . VAL A 1 91 ? -4.909 10.603 -5.179 1.00 96.69 91 VAL A C 1
ATOM 758 O O . VAL A 1 91 ? -5.402 10.294 -4.096 1.00 96.69 91 VAL A O 1
ATOM 761 N N . GLU A 1 92 ? -4.796 11.876 -5.569 1.00 97.25 92 GLU A N 1
ATOM 762 C CA . GLU A 1 92 ? -5.318 12.995 -4.771 1.00 97.25 92 GLU A CA 1
ATOM 763 C C . GLU A 1 92 ? -6.836 12.885 -4.577 1.00 97.25 92 GLU A C 1
ATOM 765 O O . GLU A 1 92 ? -7.323 12.953 -3.449 1.00 97.25 92 GLU A O 1
ATOM 770 N N . GLN A 1 93 ? -7.586 12.664 -5.662 1.00 96.00 93 GLN A N 1
ATOM 771 C CA . GLN A 1 93 ? -9.041 12.494 -5.622 1.00 96.00 93 GLN A CA 1
ATOM 772 C C . GLN A 1 93 ? -9.445 11.266 -4.798 1.00 96.00 93 GLN A C 1
ATOM 774 O O . GLN A 1 93 ? -10.327 11.356 -3.947 1.00 96.00 93 GLN A O 1
ATOM 779 N N . LEU A 1 94 ? -8.758 10.141 -4.999 1.00 96.06 94 LEU A N 1
ATOM 780 C CA . LEU A 1 94 ? -8.970 8.906 -4.254 1.00 96.06 94 LEU A CA 1
ATOM 781 C C . LEU A 1 94 ? -8.783 9.133 -2.752 1.00 96.06 94 LEU A C 1
ATOM 783 O O . LEU A 1 94 ? -9.661 8.794 -1.968 1.00 96.06 94 LEU A O 1
ATOM 787 N N . LEU A 1 95 ? -7.670 9.743 -2.340 1.00 96.38 95 LEU A N 1
ATOM 788 C CA . LEU A 1 95 ? -7.414 10.054 -0.933 1.00 96.38 95 LEU A CA 1
ATOM 789 C C . LEU A 1 95 ? -8.399 11.088 -0.383 1.00 96.38 95 LEU A C 1
ATOM 791 O O . LEU A 1 95 ? -8.755 11.012 0.784 1.00 96.38 95 LEU A O 1
ATOM 795 N N . ASN A 1 96 ? -8.864 12.043 -1.191 1.00 94.44 96 ASN A N 1
ATOM 796 C CA . ASN A 1 96 ? -9.904 12.973 -0.759 1.00 94.44 96 ASN A CA 1
ATOM 797 C C . ASN A 1 96 ? -11.208 12.253 -0.422 1.00 94.44 96 ASN A C 1
ATOM 799 O O . ASN A 1 96 ? -11.758 12.521 0.639 1.00 94.44 96 ASN A O 1
ATOM 803 N N . VAL A 1 97 ? -11.641 11.313 -1.265 1.00 92.31 97 VAL A N 1
ATOM 804 C CA . VAL A 1 97 ? -12.848 10.507 -1.032 1.00 92.31 97 VAL A CA 1
ATOM 805 C C . VAL A 1 97 ? -12.657 9.554 0.149 1.00 92.31 97 VAL A C 1
ATOM 807 O O . VAL A 1 97 ? -13.485 9.503 1.052 1.00 92.31 97 VAL A O 1
ATOM 810 N N . LEU A 1 98 ? -11.549 8.808 0.182 1.00 92.56 98 LEU A N 1
ATOM 811 C CA . LEU A 1 98 ? -11.328 7.776 1.201 1.00 92.56 98 LEU A CA 1
ATOM 812 C C . LEU A 1 98 ? -11.081 8.326 2.606 1.00 92.56 98 LEU A C 1
ATOM 814 O O . LEU A 1 98 ? -11.144 7.541 3.553 1.00 92.56 98 LEU A O 1
ATOM 818 N N . THR A 1 99 ? -10.791 9.620 2.752 1.00 91.75 99 THR A N 1
ATOM 819 C CA . THR A 1 99 ? -10.578 10.253 4.059 1.00 91.75 99 THR A CA 1
ATOM 820 C C . THR A 1 99 ? -11.580 11.368 4.369 1.00 91.75 99 THR A C 1
ATOM 822 O O . THR A 1 99 ? -11.294 12.206 5.225 1.00 91.75 99 THR A O 1
ATOM 825 N N . GLU A 1 100 ? -12.685 11.475 3.627 1.00 86.88 100 GLU A N 1
ATOM 826 C CA . GLU A 1 100 ? -13.645 12.574 3.796 1.00 86.88 100 GLU A CA 1
ATOM 827 C C . GLU A 1 100 ? -14.417 12.469 5.119 1.00 86.88 100 GLU A C 1
ATOM 829 O O . GLU A 1 100 ? -14.533 13.450 5.854 1.00 86.88 100 GLU A O 1
ATOM 834 N N . ASP A 1 101 ? -14.925 11.274 5.420 1.00 85.88 101 ASP A N 1
ATOM 835 C CA . ASP A 1 101 ? -15.727 10.964 6.607 1.00 85.88 101 ASP A CA 1
ATOM 836 C C . ASP A 1 101 ? -14.864 10.569 7.814 1.00 85.88 101 ASP A C 1
ATOM 838 O O . ASP A 1 101 ? -15.134 10.989 8.938 1.00 85.88 101 ASP A O 1
ATOM 842 N N . HIS A 1 102 ? -13.801 9.799 7.580 1.00 86.62 102 HIS A N 1
ATOM 843 C CA . HIS A 1 102 ? -12.851 9.361 8.595 1.00 86.62 102 HIS A CA 1
ATOM 844 C C . HIS A 1 102 ? -11.423 9.506 8.079 1.00 86.62 102 HIS A C 1
ATOM 846 O O . HIS A 1 102 ? -11.072 8.932 7.048 1.00 86.62 102 HIS A O 1
ATOM 852 N N . PHE A 1 103 ? -10.572 10.216 8.822 1.00 93.56 103 PHE A N 1
ATOM 853 C CA . PHE A 1 103 ? -9.136 10.124 8.580 1.00 93.56 103 PHE A CA 1
ATOM 854 C C . PHE A 1 103 ? -8.613 8.820 9.205 1.00 93.56 103 PHE A C 1
ATOM 856 O O . PHE A 1 103 ? -8.927 8.554 10.364 1.00 93.56 103 PHE A O 1
ATOM 863 N N . PRO A 1 104 ? -7.868 7.985 8.465 1.00 94.75 104 PRO A N 1
ATOM 864 C CA . PRO A 1 104 ? -7.485 6.659 8.939 1.00 94.75 104 PRO A CA 1
ATOM 865 C C . PRO A 1 104 ? -6.445 6.714 10.064 1.00 94.75 104 PRO A C 1
ATOM 867 O O . PRO A 1 104 ? -5.504 7.505 10.010 1.00 94.75 104 PRO A O 1
ATOM 870 N N . ASP A 1 105 ? -6.538 5.783 11.016 1.00 94.38 105 ASP A N 1
ATOM 871 C CA . ASP A 1 105 ? -5.489 5.563 12.024 1.00 94.38 105 ASP A CA 1
ATOM 872 C C . ASP A 1 105 ? -4.190 5.040 11.391 1.00 94.38 105 ASP A C 1
ATOM 874 O O . ASP A 1 105 ? -3.095 5.261 11.907 1.00 94.38 105 ASP A O 1
ATOM 878 N N . VAL A 1 106 ? -4.308 4.342 10.255 1.00 97.06 106 VAL A N 1
ATOM 879 C CA . VAL A 1 106 ? -3.197 3.710 9.538 1.00 97.06 106 VAL A CA 1
ATOM 880 C C . VAL A 1 106 ? -3.355 3.909 8.036 1.00 97.06 106 VAL A C 1
ATOM 882 O O . VAL A 1 106 ? -4.371 3.531 7.453 1.00 97.06 106 VAL A O 1
ATOM 885 N N . ILE A 1 107 ? -2.307 4.403 7.381 1.00 97.81 107 ILE A N 1
ATOM 886 C CA . ILE A 1 107 ? -2.190 4.409 5.920 1.00 97.81 107 ILE A CA 1
ATOM 887 C C . ILE A 1 107 ? -1.035 3.497 5.532 1.00 97.81 107 ILE A C 1
ATOM 889 O O . ILE A 1 1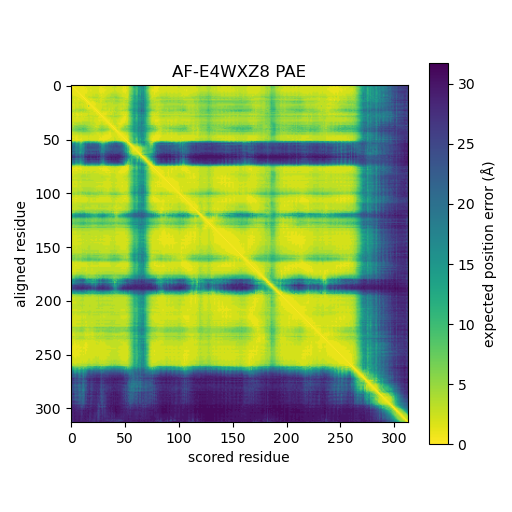07 ? 0.105 3.737 5.918 1.00 97.81 107 ILE A O 1
ATOM 893 N N . CYS A 1 108 ? -1.312 2.471 4.725 1.00 98.31 108 CYS A N 1
ATOM 894 C CA . CYS A 1 108 ? -0.279 1.629 4.131 1.00 98.31 108 CYS A CA 1
ATOM 895 C C . CYS A 1 108 ? -0.304 1.750 2.608 1.00 98.31 108 CYS A C 1
ATOM 897 O O . CYS A 1 108 ? -1.305 1.415 1.974 1.00 98.31 108 CYS A O 1
ATOM 899 N N . ILE A 1 109 ? 0.803 2.202 2.019 1.00 98.06 109 ILE A N 1
ATOM 900 C CA . ILE A 1 109 ? 0.930 2.384 0.570 1.00 98.06 109 ILE A CA 1
ATOM 901 C C . ILE A 1 109 ? 2.013 1.457 0.034 1.00 98.06 109 ILE A C 1
ATOM 903 O O . ILE A 1 109 ? 3.107 1.358 0.588 1.00 98.06 109 ILE A O 1
ATOM 907 N N . ASN A 1 110 ? 1.708 0.779 -1.072 1.00 96.19 110 ASN A N 1
ATOM 908 C CA . ASN A 1 110 ? 2.677 0.013 -1.840 1.00 96.19 110 ASN A CA 1
ATOM 909 C C . ASN A 1 110 ? 2.627 0.451 -3.303 1.00 96.19 110 ASN A C 1
ATOM 911 O O . ASN A 1 110 ? 1.627 0.234 -3.978 1.00 96.19 110 ASN A O 1
ATOM 915 N N . SER A 1 111 ? 3.736 1.011 -3.782 1.00 94.12 111 SER A N 1
ATOM 916 C CA . SER A 1 111 ? 3.973 1.272 -5.201 1.00 94.12 111 SER A CA 1
ATOM 917 C C . SER A 1 111 ? 5.365 0.791 -5.613 1.00 94.12 111 SER A C 1
ATOM 919 O O . SER A 1 111 ? 6.075 0.205 -4.790 1.00 94.12 111 SER A O 1
ATOM 921 N N . THR A 1 112 ? 5.738 1.011 -6.880 1.00 93.12 112 THR A N 1
ATOM 922 C CA . THR A 1 112 ? 7.076 0.891 -7.521 1.00 93.12 112 THR A CA 1
ATOM 923 C C . THR A 1 112 ? 6.936 0.237 -8.888 1.00 93.12 112 THR A C 1
ATOM 925 O O . THR A 1 112 ? 7.417 0.799 -9.863 1.00 93.12 112 THR A O 1
ATOM 928 N N . PHE A 1 113 ? 6.272 -0.926 -8.979 1.00 89.38 113 PHE A N 1
ATOM 929 C CA . PHE A 1 113 ? 6.249 -1.721 -10.214 1.00 89.38 113 PHE A CA 1
ATOM 930 C C . PHE A 1 113 ? 5.786 -0.909 -11.418 1.00 89.38 113 PHE A C 1
ATOM 932 O O . PHE A 1 113 ? 6.541 -0.754 -12.372 1.00 89.38 113 PHE A O 1
ATOM 939 N N . TRP A 1 114 ? 4.564 -0.377 -11.373 1.00 88.50 114 TRP A N 1
ATOM 940 C CA . TRP A 1 114 ? 3.981 0.317 -12.519 1.00 88.50 114 TRP A CA 1
ATOM 941 C C . TRP A 1 114 ? 4.615 1.690 -12.723 1.00 88.50 114 TRP A C 1
ATOM 943 O O . TRP A 1 114 ? 4.885 2.041 -13.868 1.00 88.50 114 TRP A O 1
ATOM 953 N N . ASP A 1 115 ? 4.953 2.405 -11.641 1.00 90.94 115 ASP A N 1
ATOM 954 C CA . ASP A 1 115 ? 5.655 3.693 -11.713 1.00 90.94 115 ASP A CA 1
ATOM 955 C C . ASP A 1 115 ? 6.914 3.627 -12.580 1.00 90.94 115 ASP A C 1
ATOM 957 O O . ASP A 1 115 ? 7.137 4.538 -13.367 1.00 90.94 115 ASP A O 1
ATOM 961 N N . ILE A 1 116 ? 7.714 2.561 -12.469 1.00 88.81 116 ILE A N 1
ATOM 962 C CA . ILE A 1 116 ? 8.994 2.463 -13.187 1.00 88.81 116 ILE A CA 1
ATOM 963 C C . ILE A 1 116 ? 8.931 1.650 -14.487 1.00 88.81 116 ILE A C 1
ATOM 965 O O . ILE A 1 116 ? 9.906 1.646 -15.234 1.00 88.81 116 ILE A O 1
ATOM 969 N N . SER A 1 117 ? 7.825 0.946 -14.763 1.00 82.94 117 SER A N 1
ATOM 970 C CA . SER A 1 117 ? 7.710 0.049 -15.930 1.00 82.94 117 SER A CA 1
ATOM 971 C C . SER A 1 117 ? 6.704 0.489 -16.994 1.00 82.94 117 SER A C 1
ATOM 973 O O . SER A 1 117 ? 6.863 0.093 -18.144 1.00 82.94 117 SER A O 1
ATOM 975 N N . ARG A 1 118 ? 5.688 1.296 -16.654 1.00 80.25 118 ARG A N 1
ATOM 976 C CA . ARG A 1 118 ? 4.551 1.583 -17.556 1.00 80.25 118 ARG A CA 1
ATOM 977 C C . ARG A 1 118 ? 4.413 3.039 -17.990 1.00 80.25 118 ARG A C 1
ATOM 979 O O . ARG A 1 118 ? 3.621 3.324 -18.882 1.00 80.25 118 ARG A O 1
ATOM 986 N N . TRP A 1 119 ? 5.150 3.960 -17.377 1.00 78.06 119 TRP A N 1
ATOM 987 C CA . TRP A 1 119 ? 4.963 5.392 -17.603 1.00 78.06 119 TRP A CA 1
ATOM 988 C C . TRP A 1 119 ? 6.161 6.002 -18.322 1.00 78.06 119 TRP A C 1
ATOM 990 O O . TRP A 1 119 ? 7.253 6.087 -17.767 1.00 78.06 119 TRP A O 1
ATOM 1000 N N . GLU A 1 120 ? 5.948 6.485 -19.549 1.00 69.69 120 GLU A N 1
ATOM 1001 C CA . GLU A 1 120 ? 7.012 7.069 -20.384 1.00 69.69 120 GLU A CA 1
ATOM 1002 C C . GLU A 1 120 ? 7.696 8.287 -19.751 1.00 69.69 120 GLU A C 1
ATOM 1004 O O . GLU A 1 120 ? 8.867 8.553 -20.020 1.00 69.69 120 GLU A O 1
ATOM 1009 N N . GLU A 1 121 ? 6.979 9.029 -18.904 1.00 69.50 121 GLU A N 1
ATOM 1010 C CA . GLU A 1 121 ? 7.506 10.175 -18.148 1.00 69.50 121 GLU A CA 1
ATOM 1011 C C . GLU A 1 121 ? 8.525 9.762 -17.068 1.00 69.50 121 GLU A C 1
ATOM 1013 O O . GLU A 1 121 ? 9.272 10.592 -16.540 1.00 69.50 121 GLU A O 1
ATOM 1018 N N . VAL A 1 122 ? 8.569 8.469 -16.739 1.00 70.94 122 VAL A N 1
ATOM 1019 C CA . VAL A 1 122 ? 9.477 7.864 -15.768 1.00 70.94 122 VAL A CA 1
ATOM 1020 C C . VAL A 1 122 ? 10.599 7.154 -16.528 1.00 70.94 122 VAL A C 1
ATOM 1022 O O . VAL A 1 122 ? 10.804 5.948 -16.428 1.00 70.94 122 VAL A O 1
ATOM 1025 N N . ARG A 1 123 ? 11.357 7.922 -17.322 1.00 75.06 123 ARG A N 1
ATOM 1026 C CA . ARG A 1 123 ? 12.590 7.406 -17.933 1.00 75.06 123 ARG A CA 1
ATOM 1027 C C . ARG A 1 123 ? 13.673 7.266 -16.862 1.00 75.06 123 ARG A C 1
ATOM 1029 O O . ARG A 1 123 ? 13.869 8.210 -16.090 1.00 75.06 123 ARG A O 1
ATOM 1036 N N . PRO A 1 124 ? 14.398 6.135 -16.813 1.00 85.00 124 PRO A N 1
ATOM 1037 C CA . PRO A 1 124 ? 15.518 6.003 -15.903 1.00 85.00 124 PRO A CA 1
ATOM 1038 C C . PRO A 1 124 ? 16.629 6.974 -16.307 1.00 85.00 124 PRO A C 1
ATOM 1040 O O . PRO A 1 124 ? 17.047 7.030 -17.465 1.00 85.00 124 PRO A O 1
ATOM 1043 N N . SER A 1 125 ? 17.135 7.710 -15.329 1.00 88.06 125 SER A N 1
ATOM 1044 C CA . SE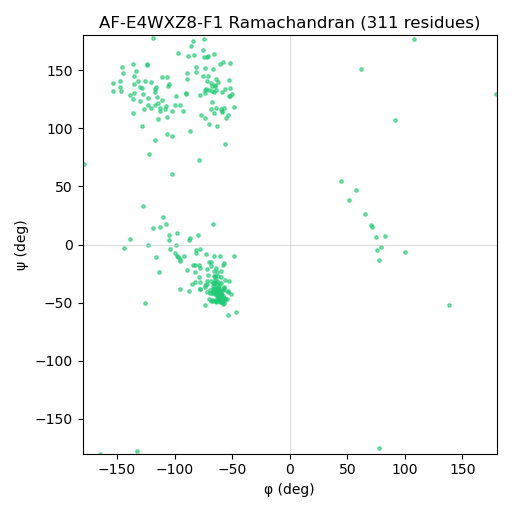R A 1 125 ? 18.407 8.416 -15.436 1.00 88.06 125 SER A CA 1
ATOM 1045 C C . SER A 1 125 ? 19.542 7.486 -14.997 1.00 88.06 125 SER A C 1
ATOM 1047 O O . SER A 1 125 ? 19.305 6.473 -14.339 1.00 88.06 125 SER A O 1
ATOM 1049 N N . LYS A 1 126 ? 20.787 7.813 -15.352 1.00 90.06 126 LYS A N 1
ATOM 1050 C CA . LYS A 1 126 ? 21.969 7.053 -14.926 1.00 90.06 126 LYS A CA 1
ATOM 1051 C C . LYS A 1 126 ? 22.649 7.723 -13.743 1.00 90.06 126 LYS A C 1
ATOM 1053 O O . LYS A 1 126 ? 22.935 8.916 -13.799 1.00 90.06 126 LYS A O 1
ATOM 1058 N N . ASP A 1 127 ? 22.890 6.968 -12.677 1.00 87.12 127 ASP A N 1
ATOM 1059 C CA . ASP A 1 127 ? 23.676 7.452 -11.549 1.00 87.12 127 ASP A CA 1
ATOM 1060 C C . ASP A 1 127 ? 25.174 7.495 -11.901 1.00 87.12 127 ASP A C 1
ATOM 1062 O O . ASP A 1 127 ? 25.602 7.085 -12.984 1.00 87.12 127 ASP A O 1
ATOM 1066 N N . LYS A 1 128 ? 25.994 7.979 -10.962 1.00 89.06 128 LYS A N 1
ATOM 1067 C CA . LYS A 1 128 ? 27.455 8.076 -11.125 1.00 89.06 128 LYS A CA 1
ATOM 1068 C C . LYS A 1 128 ? 28.154 6.742 -11.432 1.00 89.06 128 LYS A C 1
ATOM 1070 O O . LYS A 1 128 ? 29.291 6.757 -11.889 1.00 89.06 128 LYS A O 1
ATOM 1075 N N . ASN A 1 129 ? 27.497 5.614 -11.167 1.00 88.81 129 ASN A N 1
ATOM 1076 C CA . ASN A 1 129 ? 28.009 4.265 -11.386 1.00 88.81 129 ASN A CA 1
ATOM 1077 C C . ASN A 1 129 ? 27.372 3.596 -12.624 1.00 88.81 129 ASN A C 1
ATOM 1079 O O . ASN A 1 129 ? 27.637 2.426 -12.886 1.00 88.81 129 ASN A O 1
ATOM 1083 N N . GLY A 1 130 ? 26.529 4.307 -13.385 1.00 87.50 130 GLY A N 1
ATOM 1084 C CA . GLY A 1 130 ? 25.854 3.786 -14.578 1.00 87.50 130 GLY A CA 1
ATOM 1085 C C . GLY A 1 130 ? 24.578 2.980 -14.298 1.00 87.50 130 GLY A C 1
ATOM 1086 O O . GLY A 1 130 ? 23.990 2.412 -15.230 1.00 87.50 130 GLY A O 1
ATOM 1087 N N . PHE A 1 131 ? 24.108 2.947 -13.051 1.00 86.62 131 PHE A N 1
ATOM 1088 C CA . PHE A 1 131 ? 22.865 2.280 -12.681 1.00 86.62 131 PHE A CA 1
ATOM 1089 C C . PHE A 1 131 ? 21.646 3.155 -12.970 1.00 86.62 131 PHE A C 1
ATOM 1091 O O . PHE A 1 131 ? 21.709 4.381 -12.881 1.00 86.62 131 PHE A O 1
ATOM 1098 N N . ASN A 1 132 ? 20.518 2.526 -13.305 1.00 89.12 132 ASN A N 1
ATOM 1099 C CA . ASN A 1 132 ? 19.257 3.245 -13.461 1.00 89.12 132 ASN A CA 1
ATOM 1100 C C . ASN A 1 132 ? 18.784 3.786 -12.103 1.00 89.12 132 ASN A C 1
ATOM 1102 O O . ASN A 1 132 ? 18.788 3.067 -11.097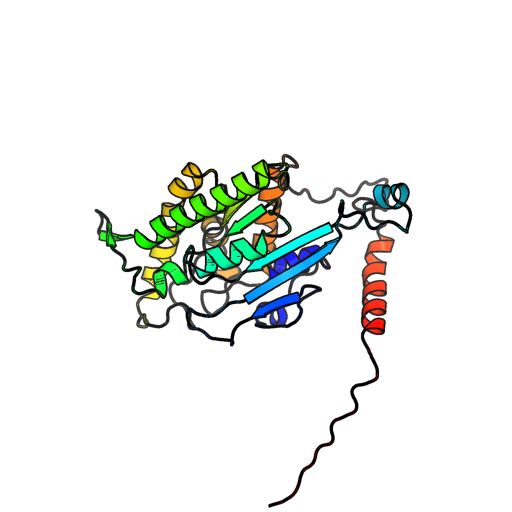 1.00 89.12 132 ASN A O 1
ATOM 1106 N N . TYR A 1 133 ? 18.327 5.036 -12.096 1.00 89.56 133 TYR A N 1
ATOM 1107 C CA . TYR A 1 133 ? 17.585 5.646 -10.999 1.00 89.56 133 TYR A CA 1
ATOM 1108 C C . TYR A 1 133 ? 16.395 6.447 -11.542 1.00 89.56 133 TYR A C 1
ATOM 1110 O O . TYR A 1 133 ? 16.397 6.899 -12.686 1.00 89.56 133 TYR A O 1
ATOM 1118 N N . TYR A 1 134 ? 15.368 6.622 -10.710 1.00 93.06 134 TYR A N 1
ATOM 1119 C CA . TYR A 1 134 ? 14.047 7.086 -11.139 1.00 93.06 134 TYR A CA 1
ATOM 1120 C C . TYR A 1 134 ? 13.646 8.371 -10.392 1.00 93.06 134 TYR A C 1
ATOM 1122 O O . TYR A 1 134 ? 12.862 8.316 -9.441 1.00 93.06 134 TYR A O 1
ATOM 1130 N N . PRO A 1 135 ? 14.181 9.545 -10.784 1.00 92.12 135 PRO A N 1
ATOM 1131 C CA . PRO A 1 135 ? 13.975 10.796 -10.049 1.00 92.12 135 PRO A CA 1
ATOM 1132 C C . PRO A 1 135 ? 12.526 11.286 -10.090 1.00 92.12 135 PRO A C 1
ATOM 1134 O O . PRO A 1 135 ? 12.033 11.832 -9.107 1.00 92.12 135 PRO A O 1
ATOM 1137 N N . THR A 1 136 ? 11.823 11.081 -11.210 1.00 93.06 136 THR A N 1
ATOM 1138 C CA . THR A 1 136 ? 10.400 11.432 -11.320 1.00 93.06 136 THR A CA 1
ATOM 1139 C C . THR A 1 136 ? 9.576 10.648 -10.304 1.00 93.06 136 THR A C 1
ATOM 1141 O O . THR A 1 136 ? 8.758 11.239 -9.609 1.00 93.06 136 THR A O 1
ATOM 1144 N N . PHE A 1 137 ? 9.834 9.344 -10.160 1.00 94.75 137 PHE A N 1
ATOM 1145 C CA . PHE A 1 137 ? 9.157 8.502 -9.176 1.00 94.75 137 PHE A CA 1
ATOM 1146 C C . PHE A 1 137 ? 9.423 8.975 -7.739 1.00 94.75 137 PHE A C 1
ATOM 1148 O O . PHE A 1 137 ? 8.474 9.180 -6.990 1.00 94.75 137 PHE A O 1
ATOM 1155 N N . GLN A 1 138 ? 10.682 9.253 -7.383 1.00 95.38 138 GLN A N 1
ATOM 1156 C CA . GLN A 1 138 ? 11.040 9.797 -6.062 1.00 95.38 138 GLN A CA 1
ATOM 1157 C C . GLN A 1 138 ? 10.307 11.109 -5.760 1.00 95.38 138 GLN A C 1
ATOM 1159 O O . GLN A 1 138 ? 9.661 11.233 -4.723 1.00 95.38 138 GLN A O 1
ATOM 1164 N N . ARG A 1 139 ? 10.300 12.050 -6.713 1.00 96.12 139 ARG A N 1
ATOM 1165 C CA . ARG A 1 139 ? 9.570 13.319 -6.575 1.00 96.12 139 ARG A CA 1
ATOM 1166 C C . ARG A 1 139 ? 8.066 13.107 -6.396 1.00 96.12 139 ARG A C 1
ATOM 1168 O O . ARG A 1 139 ? 7.434 13.828 -5.633 1.00 96.12 139 ARG A O 1
ATOM 1175 N N . LYS A 1 140 ? 7.472 12.142 -7.104 1.00 97.06 140 LYS A N 1
ATOM 1176 C CA . LYS A 1 140 ? 6.049 11.803 -6.954 1.00 97.06 140 LYS A CA 1
ATOM 1177 C C . LYS A 1 140 ? 5.752 11.246 -5.565 1.00 97.06 140 LYS A C 1
ATOM 1179 O O . LYS A 1 140 ? 4.766 11.645 -4.958 1.00 97.06 140 LYS A O 1
ATOM 1184 N N . VAL A 1 141 ? 6.634 10.414 -5.025 1.00 98.00 141 VAL A N 1
ATOM 1185 C CA . VAL A 1 141 ? 6.525 9.923 -3.647 1.00 98.00 141 VAL A CA 1
ATOM 1186 C C . VAL A 1 141 ? 6.663 11.066 -2.626 1.00 98.00 141 VAL A C 1
ATOM 1188 O O . VAL A 1 141 ? 5.862 11.146 -1.701 1.00 98.00 141 VAL A O 1
ATOM 1191 N N . GLU A 1 142 ? 7.581 12.018 -2.818 1.00 98.31 142 GLU A N 1
ATOM 1192 C CA . GLU A 1 142 ? 7.660 13.221 -1.966 1.00 98.31 142 GLU A CA 1
ATOM 1193 C C . GLU A 1 142 ? 6.372 14.060 -2.009 1.00 98.31 142 GLU A C 1
ATOM 1195 O O . GLU A 1 142 ? 5.936 14.591 -0.986 1.00 98.31 142 GLU A O 1
ATOM 1200 N N . GLN A 1 143 ? 5.755 14.198 -3.190 1.00 98.44 143 GLN A N 1
ATOM 1201 C CA . GLN A 1 143 ? 4.478 14.901 -3.344 1.00 98.44 143 GLN A CA 1
ATOM 1202 C C . GLN A 1 143 ? 3.350 14.190 -2.584 1.00 98.44 143 GLN A C 1
ATOM 1204 O O . GLN A 1 143 ? 2.603 14.854 -1.868 1.00 98.44 143 GLN A O 1
ATOM 1209 N N . LEU A 1 144 ? 3.285 12.858 -2.661 1.00 98.62 144 LEU A N 1
ATOM 1210 C CA . LEU A 1 144 ? 2.348 12.042 -1.886 1.00 98.62 144 LEU A CA 1
ATOM 1211 C C . LEU A 1 144 ? 2.506 12.261 -0.379 1.00 98.62 144 LEU A C 1
ATOM 1213 O O . LEU A 1 144 ? 1.513 12.509 0.306 1.00 98.62 144 LEU A O 1
ATOM 1217 N N . CYS A 1 145 ? 3.740 12.209 0.133 1.00 98.56 145 CYS A N 1
ATOM 1218 C CA . CYS A 1 145 ? 4.014 12.422 1.554 1.00 98.56 145 CYS A CA 1
ATOM 1219 C C . CYS A 1 145 ? 3.522 13.799 2.021 1.00 98.56 145 CYS A C 1
ATOM 1221 O O . CYS A 1 145 ? 2.830 13.893 3.036 1.00 98.56 145 CYS A O 1
ATOM 1223 N N . LYS A 1 146 ? 3.816 14.857 1.251 1.00 98.31 146 LYS A N 1
ATOM 1224 C CA . LYS A 1 146 ? 3.360 16.227 1.540 1.00 98.31 146 LYS A CA 1
ATOM 1225 C C . LYS A 1 146 ? 1.838 16.344 1.515 1.00 98.31 146 LYS A C 1
ATOM 1227 O O . LYS A 1 146 ? 1.266 16.984 2.393 1.00 98.31 146 LYS A O 1
ATOM 1232 N N . PHE A 1 147 ? 1.189 15.718 0.536 1.00 98.38 147 PHE A N 1
ATOM 1233 C CA . PHE A 1 147 ? -0.264 15.742 0.399 1.00 98.38 147 PHE A CA 1
ATOM 1234 C C . PHE A 1 147 ? -0.957 15.061 1.586 1.00 98.38 147 PHE A C 1
ATOM 1236 O O . PHE A 1 147 ? -1.824 15.661 2.220 1.00 98.38 147 PHE A O 1
ATOM 1243 N N . ILE A 1 148 ? -0.529 13.847 1.947 1.00 97.75 148 ILE A N 1
ATOM 1244 C CA . ILE A 1 148 ? -1.083 13.111 3.093 1.00 97.75 148 ILE A CA 1
ATOM 1245 C C . ILE A 1 148 ? -0.838 13.868 4.396 1.00 97.75 148 ILE A C 1
ATOM 1247 O O . ILE A 1 148 ? -1.758 13.980 5.201 1.00 97.75 148 ILE A O 1
ATOM 1251 N N . HIS A 1 149 ? 0.355 14.437 4.585 1.00 97.31 149 HIS A N 1
ATOM 1252 C CA . HIS A 1 149 ? 0.639 15.259 5.758 1.00 97.31 149 HIS A CA 1
ATOM 1253 C C . HIS A 1 149 ? -0.290 16.479 5.841 1.00 97.31 149 HIS A C 1
ATOM 1255 O O . HIS A 1 149 ? -0.830 16.764 6.904 1.00 97.31 149 HIS A O 1
ATOM 1261 N N . GLY A 1 150 ? -0.547 17.162 4.721 1.00 96.38 150 GLY A N 1
ATOM 1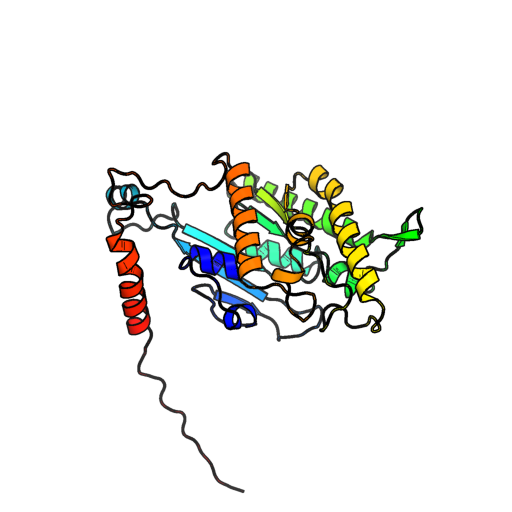262 C CA . GLY A 1 150 ? -1.509 18.266 4.677 1.00 96.38 150 GLY A CA 1
ATOM 1263 C C . GLY A 1 150 ? -2.919 17.841 5.099 1.00 96.38 150 GLY A C 1
ATOM 1264 O O . GLY A 1 150 ? -3.554 18.534 5.891 1.00 96.38 150 GLY A O 1
ATOM 1265 N N . LYS A 1 151 ? -3.389 16.677 4.631 1.00 95.81 151 LYS A N 1
ATOM 1266 C CA . LYS A 1 151 ? -4.705 16.139 5.012 1.00 95.81 151 LYS A CA 1
ATOM 1267 C C . LYS A 1 151 ? -4.768 15.688 6.471 1.00 95.81 151 LYS A C 1
ATOM 1269 O O . LYS A 1 151 ? -5.777 15.919 7.125 1.00 95.81 151 LYS A O 1
ATOM 1274 N N . GLU A 1 152 ? -3.699 15.080 6.979 1.00 96.25 152 GLU A N 1
ATOM 1275 C CA . GLU A 1 152 ? -3.566 14.719 8.393 1.00 96.25 152 GLU A CA 1
ATOM 1276 C C . GLU A 1 152 ? -3.652 15.973 9.269 1.00 96.25 152 GLU A C 1
ATOM 1278 O O . GLU A 1 152 ? -4.416 16.006 10.231 1.00 96.25 152 GLU A O 1
ATOM 1283 N N . MET A 1 153 ? -2.929 17.038 8.900 1.00 95.44 153 MET A N 1
ATOM 1284 C CA . MET A 1 153 ? -2.999 18.308 9.616 1.00 95.44 153 MET A CA 1
ATOM 1285 C C . MET A 1 153 ? -4.409 18.899 9.554 1.00 95.44 153 MET A C 1
ATOM 1287 O O . MET A 1 153 ? -4.917 19.295 10.597 1.00 95.44 153 MET A O 1
ATOM 1291 N N . ASP A 1 154 ? -5.071 18.937 8.394 1.00 93.94 154 ASP A N 1
ATOM 1292 C CA . ASP A 1 154 ? -6.468 19.398 8.298 1.00 93.94 154 ASP A CA 1
ATOM 1293 C C . ASP A 1 154 ? -7.402 18.599 9.222 1.00 93.94 154 ASP A C 1
ATOM 1295 O O . ASP A 1 154 ? -8.160 19.182 9.998 1.00 93.94 154 ASP A O 1
ATOM 1299 N N . ALA A 1 155 ? -7.294 17.268 9.216 1.00 93.75 155 ALA A N 1
ATOM 1300 C CA . ALA A 1 155 ? -8.102 16.398 10.066 1.00 93.75 155 ALA A CA 1
ATOM 1301 C C . ALA A 1 155 ? -7.871 16.655 11.567 1.00 93.75 155 ALA A C 1
ATOM 1303 O O . ALA A 1 155 ? -8.835 16.666 12.336 1.00 93.75 155 ALA A O 1
ATOM 1304 N N . ILE A 1 156 ? -6.625 16.915 11.983 1.00 93.00 156 ILE A N 1
ATOM 1305 C CA . ILE A 1 156 ? -6.291 17.295 13.366 1.00 93.00 156 ILE A CA 1
ATOM 1306 C C . ILE A 1 156 ? -6.883 18.666 13.709 1.00 93.00 156 ILE A C 1
ATOM 1308 O O . ILE A 1 156 ? -7.552 18.802 14.733 1.00 93.00 156 ILE A O 1
ATOM 1312 N N . HIS A 1 157 ? -6.700 19.678 12.854 1.00 92.62 157 HIS A N 1
ATOM 1313 C CA . HIS A 1 157 ? -7.234 21.026 13.094 1.00 92.62 157 HIS A CA 1
ATOM 1314 C C . HIS A 1 157 ? -8.766 21.035 13.187 1.00 92.62 157 HIS A C 1
ATOM 1316 O O . HIS A 1 157 ? -9.335 21.815 13.950 1.00 92.62 157 HIS A O 1
ATOM 1322 N N . ARG A 1 158 ? -9.436 20.152 12.440 1.00 90.88 158 ARG A N 1
ATOM 1323 C CA . ARG A 1 158 ? -10.893 19.968 12.471 1.00 90.88 158 ARG A CA 1
ATOM 1324 C C . ARG A 1 158 ? -11.382 19.092 13.628 1.00 90.88 158 ARG A C 1
ATOM 1326 O O . ARG A 1 158 ? -12.591 18.944 13.786 1.00 90.88 158 ARG A O 1
ATOM 1333 N N . GLY A 1 159 ? -10.481 18.506 14.419 1.00 88.69 159 GLY A N 1
ATOM 1334 C CA . GLY A 1 159 ? -10.822 17.603 15.521 1.00 88.69 159 GLY A CA 1
ATOM 1335 C C . GLY A 1 159 ? -11.367 16.240 15.080 1.00 88.69 159 GLY A C 1
ATOM 1336 O O . GLY A 1 159 ? -11.984 15.551 15.886 1.00 88.69 159 GLY A O 1
ATOM 1337 N N . ILE A 1 160 ? -11.163 15.855 13.814 1.00 87.81 160 ILE A N 1
ATOM 1338 C CA . ILE A 1 160 ? -11.547 14.541 13.269 1.00 87.81 160 ILE A CA 1
ATOM 1339 C C . ILE A 1 160 ? -10.534 13.479 13.701 1.00 87.81 160 ILE A C 1
ATOM 1341 O O . ILE A 1 160 ? -10.911 12.353 14.016 1.00 87.81 160 ILE A O 1
ATOM 1345 N N . LEU A 1 161 ? -9.250 13.844 13.724 1.00 89.44 161 LEU A N 1
ATOM 1346 C CA . LEU A 1 161 ? -8.154 12.951 14.073 1.00 89.44 161 LEU A CA 1
ATOM 1347 C C . LEU A 1 161 ? -7.580 13.330 15.443 1.00 89.44 161 LEU A C 1
ATOM 1349 O O . LEU A 1 161 ? -7.046 14.424 15.621 1.00 89.44 161 LEU A O 1
ATOM 1353 N N . LEU A 1 162 ? -7.693 12.419 16.412 1.00 84.50 162 LEU A N 1
ATOM 1354 C CA . LEU A 1 162 ? -7.235 12.644 17.790 1.00 84.50 162 LEU A CA 1
ATOM 1355 C C . LEU A 1 162 ? -5.776 12.233 18.023 1.00 84.50 162 LEU A C 1
ATOM 1357 O O . LEU A 1 162 ? -5.158 12.692 18.980 1.00 84.50 162 LEU A O 1
ATOM 1361 N N . GLN A 1 163 ? -5.242 11.351 17.179 1.00 87.00 163 GLN A N 1
ATOM 1362 C CA . GLN A 1 163 ? -3.877 10.835 17.258 1.00 87.00 163 GLN A CA 1
ATOM 1363 C C . GLN A 1 163 ? -3.245 10.839 15.865 1.00 87.00 163 GLN A C 1
ATOM 1365 O O . GLN A 1 163 ? -3.960 10.585 14.900 1.00 87.00 163 GLN A O 1
ATOM 1370 N N . PRO A 1 164 ? -1.935 11.105 15.727 1.00 89.88 164 PRO A N 1
ATOM 1371 C CA . PRO A 1 164 ? -1.268 11.058 14.428 1.00 89.88 164 PRO A CA 1
ATOM 1372 C C . PRO A 1 164 ? -1.501 9.725 13.709 1.00 89.88 164 PRO A C 1
ATOM 1374 O O . PRO A 1 164 ? -1.491 8.663 14.334 1.00 89.88 164 PRO A O 1
ATOM 1377 N N . CYS A 1 165 ? -1.674 9.780 12.392 1.00 96.00 165 CYS A N 1
ATOM 1378 C CA . CYS A 1 165 ? -1.852 8.585 11.581 1.00 96.00 165 CYS A CA 1
ATOM 1379 C C . CYS A 1 165 ? -0.517 7.852 11.433 1.00 96.00 165 CYS A C 1
ATOM 1381 O O . CYS A 1 165 ? 0.510 8.446 11.080 1.00 96.00 165 CYS A O 1
ATOM 1383 N N . LEU A 1 166 ? -0.539 6.537 11.645 1.00 97.56 166 LEU A N 1
ATOM 1384 C CA . LEU A 1 166 ? 0.601 5.683 11.357 1.00 97.56 166 LEU A CA 1
ATOM 1385 C C . LEU A 1 166 ? 0.735 5.502 9.840 1.00 97.56 166 LEU A C 1
ATOM 1387 O O . LEU A 1 166 ? -0.066 4.821 9.195 1.00 97.56 166 LEU A O 1
ATOM 1391 N N . LYS A 1 167 ? 1.767 6.116 9.265 1.00 98.38 167 LYS A N 1
ATOM 1392 C CA . LYS A 1 167 ? 2.034 6.102 7.823 1.00 98.38 167 LYS A CA 1
ATOM 1393 C C . LYS A 1 167 ? 3.110 5.073 7.506 1.00 98.38 167 LYS A C 1
ATOM 1395 O O . LYS A 1 167 ? 4.231 5.178 7.993 1.00 98.38 167 LYS A O 1
ATOM 1400 N N . ILE A 1 168 ? 2.770 4.087 6.682 1.00 98.62 168 ILE A N 1
ATOM 1401 C CA . ILE A 1 168 ? 3.628 2.950 6.350 1.00 98.62 168 ILE A CA 1
ATOM 1402 C C . ILE A 1 168 ? 3.822 2.886 4.837 1.00 98.62 168 ILE A C 1
ATOM 1404 O O . ILE A 1 168 ? 2.879 2.683 4.066 1.00 98.62 168 ILE A O 1
ATOM 1408 N N . TRP A 1 169 ? 5.074 2.975 4.406 1.00 98.56 169 TRP A N 1
ATOM 1409 C CA . TRP A 1 169 ? 5.478 2.628 3.055 1.00 98.56 169 TRP A CA 1
ATOM 1410 C C . TRP A 1 169 ? 5.933 1.180 3.010 1.00 98.56 169 TRP A C 1
ATOM 1412 O O . TRP A 1 169 ? 6.944 0.791 3.597 1.00 98.56 169 TRP A O 1
ATOM 1422 N N . ARG A 1 170 ? 5.194 0.358 2.276 1.00 97.50 170 ARG A N 1
ATOM 1423 C CA . ARG A 1 170 ? 5.532 -1.045 2.088 1.00 97.50 170 ARG A CA 1
ATOM 1424 C C . ARG A 1 170 ? 6.312 -1.209 0.788 1.00 97.50 170 ARG A C 1
ATOM 1426 O O . ARG A 1 170 ? 5.799 -0.916 -0.296 1.00 97.50 170 ARG A O 1
ATOM 1433 N N . THR A 1 171 ? 7.539 -1.721 0.880 1.00 97.44 171 THR A N 1
ATOM 1434 C CA . THR A 1 171 ? 8.401 -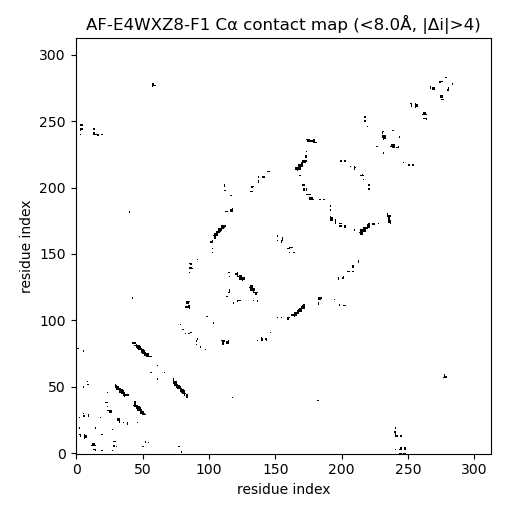1.929 -0.296 1.00 97.44 171 THR A CA 1
ATOM 1435 C C . THR A 1 171 ? 7.828 -3.006 -1.217 1.00 97.44 171 THR A C 1
ATOM 1437 O O . THR A 1 171 ? 7.105 -3.908 -0.788 1.00 97.44 171 THR A O 1
ATOM 1440 N N . SER A 1 172 ? 8.093 -2.922 -2.519 1.00 95.88 172 SER A N 1
ATOM 1441 C CA . SER A 1 172 ? 7.633 -3.951 -3.459 1.00 95.88 172 SER A CA 1
ATOM 1442 C C . SER A 1 172 ? 8.400 -5.262 -3.265 1.00 95.88 172 SER A C 1
ATOM 1444 O O . SER A 1 172 ? 9.630 -5.262 -3.179 1.00 95.88 172 SER A O 1
ATOM 1446 N N . MET A 1 173 ? 7.673 -6.382 -3.201 1.00 95.38 173 MET A N 1
ATOM 1447 C CA . MET A 1 173 ? 8.267 -7.723 -3.115 1.00 95.38 173 MET A CA 1
ATOM 1448 C C . MET A 1 173 ? 9.145 -8.029 -4.340 1.00 95.38 173 MET A C 1
ATOM 1450 O O . MET A 1 173 ? 8.942 -7.449 -5.407 1.00 95.38 173 MET A O 1
ATOM 1454 N N . PRO A 1 174 ? 10.132 -8.929 -4.215 1.00 93.50 174 PRO A N 1
ATOM 1455 C CA . PRO A 1 174 ? 11.047 -9.226 -5.307 1.00 93.50 174 PRO A CA 1
ATOM 1456 C C . PRO A 1 174 ? 10.365 -10.023 -6.427 1.00 93.50 174 PRO A C 1
ATOM 1458 O O . PRO A 1 174 ? 9.600 -10.954 -6.174 1.00 93.50 174 PRO A O 1
ATOM 1461 N N . ILE A 1 175 ? 10.697 -9.685 -7.673 1.00 91.44 175 ILE A N 1
ATOM 1462 C CA . ILE A 1 175 ? 10.260 -10.418 -8.869 1.00 91.44 175 ILE A CA 1
ATOM 1463 C C . ILE A 1 175 ? 11.331 -11.402 -9.342 1.00 91.44 175 ILE A C 1
ATOM 1465 O O . ILE A 1 175 ? 12.487 -11.354 -8.907 1.00 91.44 175 ILE A O 1
ATOM 1469 N N . ALA A 1 176 ? 10.935 -12.326 -10.212 1.00 88.38 176 ALA A N 1
ATOM 1470 C CA . ALA A 1 176 ? 11.839 -13.285 -10.830 1.00 88.38 176 ALA A CA 1
ATOM 1471 C C . ALA A 1 176 ? 12.762 -12.594 -11.838 1.00 88.38 176 ALA A C 1
ATOM 1473 O O . ALA A 1 176 ? 12.500 -11.480 -12.284 1.00 88.38 176 ALA A O 1
ATOM 1474 N N . ALA A 1 177 ? 13.857 -13.267 -12.201 1.00 83.19 177 ALA A N 1
ATOM 1475 C CA . ALA A 1 177 ? 14.687 -12.816 -13.318 1.00 83.19 177 ALA A CA 1
ATOM 1476 C C . ALA A 1 177 ? 13.928 -12.893 -14.655 1.00 83.19 177 ALA A C 1
ATOM 1478 O O . ALA A 1 177 ? 14.185 -12.090 -15.544 1.00 83.19 177 ALA A O 1
ATOM 1479 N N . GLU A 1 178 ? 12.971 -13.817 -14.753 1.00 81.06 178 GLU A N 1
ATOM 1480 C CA . GLU A 1 178 ? 12.078 -14.009 -15.891 1.00 81.06 178 GLU A CA 1
ATOM 1481 C C . GLU A 1 178 ? 10.636 -13.906 -15.402 1.00 81.06 178 GLU A C 1
ATOM 1483 O O . GLU A 1 178 ? 10.247 -14.605 -14.466 1.00 81.06 178 GLU A O 1
ATOM 1488 N N . THR A 1 179 ? 9.842 -13.033 -16.015 1.00 79.88 179 THR A N 1
ATOM 1489 C CA . THR A 1 179 ? 8.449 -12.812 -15.614 1.00 79.88 179 THR A CA 1
ATOM 1490 C C . THR A 1 179 ? 7.497 -13.035 -16.781 1.00 79.88 179 THR A C 1
ATOM 1492 O O . THR A 1 179 ? 7.878 -12.915 -17.944 1.00 79.88 179 THR A O 1
ATOM 1495 N N . LYS A 1 180 ? 6.247 -13.383 -16.467 1.00 75.88 180 LYS A N 1
ATOM 1496 C CA . LYS A 1 180 ? 5.164 -13.574 -17.433 1.00 75.88 180 LYS A CA 1
ATOM 1497 C C . LYS A 1 180 ? 4.026 -12.614 -17.110 1.00 75.88 180 LYS A C 1
ATOM 1499 O O . LYS A 1 180 ? 3.643 -12.458 -15.953 1.00 75.88 180 LYS A O 1
ATOM 1504 N N . GLY A 1 181 ? 3.431 -12.034 -18.146 1.00 65.69 181 GLY A N 1
ATOM 1505 C CA . GLY A 1 181 ? 2.216 -11.231 -18.032 1.00 65.69 181 GLY A CA 1
ATOM 1506 C C . GLY A 1 181 ? 2.426 -9.731 -18.212 1.00 65.69 181 GLY A C 1
ATOM 1507 O O . GLY A 1 181 ? 3.536 -9.240 -18.402 1.00 65.69 181 GLY A O 1
ATOM 1508 N N . GLY A 1 182 ? 1.306 -9.009 -18.172 1.00 61.94 182 GLY A N 1
ATOM 1509 C CA . GLY A 1 182 ? 1.231 -7.645 -18.677 1.00 61.94 182 GLY A CA 1
ATOM 1510 C C . GLY A 1 182 ? 2.071 -6.626 -17.918 1.00 61.94 182 GLY A C 1
ATOM 1511 O O . GLY A 1 182 ? 2.405 -5.603 -18.480 1.00 61.94 182 GLY A O 1
ATOM 1512 N N . VAL A 1 183 ? 2.442 -6.845 -16.654 1.00 58.12 183 VAL A N 1
ATOM 1513 C CA . VAL A 1 183 ? 3.068 -5.804 -15.805 1.00 58.12 183 VAL A CA 1
ATOM 1514 C C . VAL A 1 183 ? 4.296 -5.144 -16.459 1.00 58.12 183 VAL A C 1
ATOM 1516 O O . VAL A 1 183 ? 4.470 -3.945 -16.273 1.00 58.12 183 VAL A O 1
ATOM 1519 N N . LEU A 1 184 ? 5.058 -5.870 -17.288 1.00 62.03 184 LEU A N 1
ATOM 1520 C CA . LEU A 1 184 ? 6.221 -5.363 -18.036 1.00 62.03 184 LEU A CA 1
ATOM 1521 C C . LEU A 1 184 ? 5.994 -5.252 -19.567 1.00 62.03 184 LEU A C 1
ATOM 1523 O O . LEU A 1 184 ? 6.954 -5.302 -20.341 1.00 62.03 184 LEU A O 1
ATOM 1527 N N . GLU A 1 185 ? 4.741 -5.134 -20.027 1.00 51.59 185 GLU A N 1
ATOM 1528 C CA . GLU A 1 185 ? 4.385 -4.911 -21.442 1.00 51.59 185 GLU A CA 1
ATOM 1529 C C . GLU A 1 185 ? 5.182 -3.740 -22.040 1.00 51.59 185 GLU A C 1
ATOM 1531 O O . GLU A 1 185 ? 5.223 -2.650 -21.475 1.00 51.59 185 GLU A O 1
ATOM 1536 N N . GLY A 1 186 ? 5.810 -3.973 -23.198 1.00 49.31 186 GLY A N 1
ATOM 1537 C CA . GLY A 1 186 ? 6.689 -3.009 -23.879 1.00 49.31 186 GLY A CA 1
ATOM 1538 C C . GLY A 1 186 ? 8.183 -3.262 -23.661 1.00 49.31 186 GLY A C 1
ATOM 1539 O O . GLY A 1 186 ? 9.024 -2.648 -24.315 1.00 49.31 186 GLY A O 1
ATOM 1540 N N . THR A 1 187 ? 8.528 -4.208 -22.792 1.00 47.09 187 THR A N 1
ATOM 1541 C CA . THR A 1 187 ? 9.907 -4.619 -22.556 1.00 47.09 187 THR A CA 1
ATOM 1542 C C . THR A 1 187 ? 10.117 -5.937 -23.297 1.00 47.09 187 THR A C 1
ATOM 1544 O O . THR A 1 187 ? 9.432 -6.920 -23.030 1.00 47.09 187 THR A O 1
ATOM 1547 N N . GLY A 1 188 ? 10.982 -5.957 -24.316 1.00 48.69 188 GLY A N 1
ATOM 1548 C CA . GLY A 1 188 ? 11.335 -7.212 -24.986 1.00 48.69 188 GLY A CA 1
ATOM 1549 C C . GLY A 1 188 ? 11.767 -8.264 -23.956 1.00 48.69 188 GLY A C 1
ATOM 1550 O O . GLY A 1 188 ? 12.214 -7.899 -22.867 1.00 48.69 188 GLY A O 1
ATOM 1551 N N . GLU A 1 189 ? 11.657 -9.548 -24.304 1.00 46.44 189 GLU A N 1
ATOM 1552 C CA . GLU A 1 189 ? 11.844 -10.727 -23.428 1.00 46.44 189 GLU A CA 1
ATOM 1553 C C . GLU A 1 189 ? 13.133 -10.726 -22.555 1.00 46.44 189 GLU A C 1
ATOM 1555 O O . GLU A 1 189 ? 13.241 -11.507 -21.617 1.00 46.44 189 GLU A O 1
ATOM 1560 N N . ASN A 1 190 ? 14.072 -9.795 -22.775 1.00 49.06 190 ASN A N 1
ATOM 1561 C CA . ASN A 1 190 ? 15.363 -9.656 -22.095 1.00 49.06 190 ASN A CA 1
ATOM 1562 C C . ASN A 1 190 ? 15.464 -8.620 -20.945 1.00 49.06 190 ASN A C 1
ATOM 1564 O O . ASN A 1 190 ? 16.537 -8.506 -20.356 1.00 49.06 190 ASN A O 1
ATOM 1568 N N . ASN A 1 191 ? 14.418 -7.864 -20.580 1.00 61.12 191 ASN A N 1
ATOM 1569 C CA . ASN A 1 191 ? 14.566 -6.767 -19.592 1.00 61.12 191 ASN A CA 1
ATOM 1570 C C . ASN A 1 191 ? 14.120 -7.090 -18.148 1.00 61.12 191 ASN A C 1
ATOM 1572 O O . ASN A 1 191 ? 14.374 -6.291 -17.246 1.00 61.12 191 ASN A O 1
ATOM 1576 N N . SER A 1 192 ? 13.499 -8.246 -17.886 1.00 64.38 192 SER A N 1
ATOM 1577 C CA . SER A 1 192 ? 12.971 -8.600 -16.548 1.00 64.38 192 SER A CA 1
ATOM 1578 C C . SER A 1 192 ? 14.045 -8.588 -15.443 1.00 64.38 192 SER A C 1
ATOM 1580 O O . SER A 1 192 ? 13.803 -8.091 -14.341 1.00 64.38 192 SER A O 1
ATOM 1582 N N . ALA A 1 193 ? 15.263 -9.052 -15.747 1.00 65.38 193 ALA A N 1
ATOM 1583 C CA . ALA A 1 193 ? 16.385 -9.032 -14.807 1.00 65.38 193 ALA A CA 1
ATOM 1584 C C . ALA A 1 193 ? 16.822 -7.602 -14.435 1.00 65.38 193 ALA A C 1
ATOM 1586 O O . ALA A 1 193 ? 17.078 -7.329 -13.262 1.00 65.38 193 ALA A O 1
ATOM 1587 N N . MET A 1 194 ? 16.831 -6.675 -15.401 1.00 73.56 194 MET A N 1
ATOM 1588 C CA . MET A 1 194 ? 17.127 -5.262 -15.139 1.00 73.56 194 MET A CA 1
ATOM 1589 C C . MET A 1 194 ? 16.061 -4.631 -14.239 1.00 73.56 194 MET A C 1
ATOM 1591 O O . MET A 1 194 ? 16.395 -3.952 -13.269 1.00 73.56 194 MET A O 1
ATOM 1595 N N . TYR A 1 195 ? 14.778 -4.914 -14.492 1.00 81.31 195 TYR A N 1
ATOM 1596 C CA . TYR A 1 195 ? 13.696 -4.411 -13.643 1.00 81.31 195 TYR A CA 1
ATOM 1597 C C . TYR A 1 195 ? 13.779 -4.940 -12.218 1.00 81.31 195 TYR A C 1
ATOM 1599 O O . TYR A 1 195 ? 13.524 -4.189 -11.282 1.00 81.31 195 TYR A O 1
ATOM 1607 N N . ARG A 1 196 ? 14.175 -6.202 -12.019 1.00 87.94 196 ARG A N 1
ATOM 1608 C CA . ARG A 1 196 ? 14.362 -6.765 -10.676 1.00 87.94 196 ARG A CA 1
ATOM 1609 C C . ARG A 1 196 ? 15.364 -5.953 -9.852 1.00 87.94 196 ARG A C 1
ATOM 1611 O O . ARG A 1 196 ? 15.086 -5.648 -8.690 1.00 87.94 196 ARG A O 1
ATOM 1618 N N . GLU A 1 197 ? 16.512 -5.615 -10.436 1.00 89.00 197 GLU A N 1
ATOM 1619 C CA . GLU A 1 197 ? 17.522 -4.779 -9.778 1.00 89.00 197 GLU A CA 1
ATOM 1620 C C . GLU A 1 197 ? 17.010 -3.359 -9.537 1.00 89.00 197 GLU A C 1
ATOM 1622 O O . GLU A 1 197 ? 17.212 -2.798 -8.459 1.00 89.00 197 GLU A O 1
ATOM 1627 N N . ASP A 1 198 ? 16.302 -2.799 -10.512 1.00 90.88 198 ASP A N 1
ATOM 1628 C CA . ASP A 1 198 ? 15.741 -1.458 -10.427 1.00 90.88 198 ASP A CA 1
ATOM 1629 C C . ASP A 1 198 ? 14.655 -1.348 -9.352 1.00 90.88 198 ASP A C 1
ATOM 1631 O O . ASP A 1 198 ? 14.663 -0.385 -8.594 1.00 90.88 198 ASP A O 1
ATOM 1635 N N . ILE A 1 199 ? 13.796 -2.359 -9.187 1.00 92.38 199 ILE A N 1
ATOM 1636 C CA . ILE A 1 199 ? 12.813 -2.441 -8.094 1.00 92.38 199 ILE A CA 1
ATOM 1637 C C . ILE A 1 199 ? 13.524 -2.451 -6.741 1.00 92.38 199 ILE A C 1
ATOM 1639 O O . ILE A 1 199 ? 13.154 -1.692 -5.845 1.00 92.38 199 ILE A O 1
ATOM 1643 N N . ALA A 1 200 ? 14.550 -3.294 -6.583 1.00 92.62 200 ALA A N 1
ATOM 1644 C CA . ALA A 1 200 ? 15.308 -3.371 -5.338 1.00 92.62 200 ALA A CA 1
ATOM 1645 C C . ALA A 1 200 ? 15.990 -2.030 -5.018 1.00 92.62 200 ALA A C 1
ATOM 1647 O O . ALA A 1 200 ? 15.912 -1.549 -3.887 1.00 92.62 200 ALA A O 1
ATOM 1648 N N . ARG A 1 201 ? 16.594 -1.384 -6.022 1.00 93.06 201 ARG A N 1
ATOM 1649 C CA . ARG A 1 201 ? 17.235 -0.074 -5.863 1.00 93.06 201 ARG A CA 1
ATOM 1650 C C . ARG A 1 201 ? 16.218 1.029 -5.575 1.00 93.06 201 ARG A C 1
ATOM 1652 O O . ARG A 1 201 ? 16.462 1.853 -4.703 1.00 93.06 201 ARG A O 1
ATOM 1659 N N . CYS A 1 202 ? 15.072 1.037 -6.252 1.00 94.56 202 CYS A N 1
ATOM 1660 C CA . CYS A 1 202 ? 13.977 1.967 -5.985 1.00 94.56 202 CYS A CA 1
ATOM 1661 C C . CYS A 1 202 ? 13.467 1.836 -4.554 1.00 94.56 202 CYS A C 1
ATOM 1663 O O . CYS A 1 202 ? 13.372 2.849 -3.871 1.00 94.56 202 CYS A O 1
ATOM 1665 N N . ASN A 1 203 ? 13.216 0.614 -4.079 1.00 95.88 203 ASN A N 1
ATOM 1666 C CA . ASN A 1 203 ? 12.809 0.372 -2.696 1.00 95.88 203 ASN A CA 1
ATOM 1667 C C . ASN A 1 203 ? 13.806 0.987 -1.697 1.00 95.88 203 ASN A C 1
ATOM 1669 O O . ASN A 1 203 ? 13.387 1.692 -0.784 1.00 95.88 203 ASN A O 1
ATOM 1673 N N . LEU A 1 204 ? 15.113 0.776 -1.900 1.00 94.50 204 LEU A N 1
ATOM 1674 C CA . LEU A 1 204 ? 16.160 1.337 -1.036 1.00 94.50 204 LEU A CA 1
ATOM 1675 C C . LEU A 1 204 ? 16.244 2.865 -1.126 1.00 94.50 204 LEU A C 1
ATOM 1677 O O . LEU A 1 204 ? 16.377 3.543 -0.111 1.00 94.50 204 LEU A O 1
ATOM 1681 N N . ASN A 1 205 ? 16.133 3.417 -2.333 1.00 94.38 205 ASN A N 1
ATOM 1682 C CA . ASN A 1 205 ? 16.243 4.854 -2.567 1.00 94.38 205 ASN A CA 1
ATOM 1683 C C . ASN A 1 205 ? 15.074 5.660 -1.981 1.00 94.38 205 ASN A C 1
ATOM 1685 O O . ASN A 1 205 ? 15.202 6.871 -1.835 1.00 94.38 205 ASN A O 1
ATOM 1689 N N . LEU A 1 206 ? 13.941 5.023 -1.668 1.00 96.44 206 LEU A N 1
ATOM 1690 C CA . LEU A 1 206 ? 12.822 5.689 -1.003 1.00 96.44 206 LEU A CA 1
ATOM 1691 C C . LEU A 1 206 ? 12.999 5.787 0.517 1.00 96.44 206 LEU A C 1
ATOM 1693 O O . LEU A 1 206 ? 12.337 6.619 1.126 1.00 96.44 206 LEU A O 1
ATOM 1697 N N . ILE A 1 207 ? 13.892 5.002 1.133 1.00 96.56 207 ILE A N 1
ATOM 1698 C CA . ILE A 1 207 ? 14.083 4.995 2.595 1.00 96.56 207 ILE A CA 1
ATOM 1699 C C . ILE A 1 207 ? 14.406 6.394 3.151 1.00 96.56 207 ILE A C 1
ATOM 1701 O O . ILE A 1 207 ? 13.749 6.793 4.111 1.00 96.56 207 ILE A O 1
ATOM 1705 N N . PRO A 1 208 ? 15.339 7.182 2.571 1.00 97.38 208 PRO A N 1
ATOM 1706 C CA . PRO A 1 208 ? 15.599 8.538 3.056 1.00 97.38 208 PRO A CA 1
ATOM 1707 C C . PRO A 1 208 ? 14.357 9.431 2.991 1.00 97.38 208 PRO A C 1
ATOM 1709 O O . PRO A 1 208 ? 14.050 10.108 3.964 1.00 97.38 208 PRO A O 1
ATOM 1712 N N . ILE A 1 209 ? 13.592 9.355 1.895 1.00 98.12 209 ILE A N 1
ATOM 1713 C CA . ILE A 1 209 ? 12.357 10.131 1.712 1.00 98.12 209 ILE A CA 1
ATOM 1714 C C . ILE A 1 209 ? 11.322 9.744 2.775 1.00 98.12 209 ILE A C 1
ATOM 1716 O O . ILE A 1 209 ? 10.673 10.619 3.344 1.00 98.12 209 ILE A O 1
ATOM 1720 N N . MET A 1 210 ? 11.169 8.449 3.067 1.00 98.31 210 MET A N 1
ATOM 1721 C CA . MET A 1 210 ? 10.243 7.981 4.103 1.00 98.31 210 MET A CA 1
ATOM 1722 C C . MET A 1 210 ? 10.650 8.496 5.485 1.00 98.31 210 MET A C 1
ATOM 1724 O O . MET A 1 210 ? 9.831 9.103 6.174 1.00 98.31 210 MET A O 1
ATOM 1728 N N . ASN A 1 211 ? 11.930 8.358 5.839 1.00 97.25 211 ASN A N 1
ATOM 1729 C CA . ASN A 1 211 ? 12.463 8.834 7.116 1.00 97.25 211 ASN A CA 1
ATOM 1730 C C . ASN A 1 211 ? 12.284 10.352 7.282 1.00 97.25 211 ASN A C 1
ATOM 1732 O O . ASN A 1 211 ? 11.826 10.806 8.325 1.00 97.25 211 ASN A O 1
ATOM 1736 N N . GLU A 1 212 ? 12.594 11.138 6.248 1.00 97.94 212 GLU A N 1
ATOM 1737 C CA . GLU A 1 212 ? 12.442 12.601 6.256 1.00 97.94 212 GLU A CA 1
ATOM 1738 C C . GLU A 1 212 ? 10.983 13.056 6.420 1.00 97.94 212 GLU A C 1
ATOM 1740 O O . GLU A 1 212 ? 10.736 14.170 6.878 1.00 97.94 212 GLU A O 1
ATOM 1745 N N . ASN A 1 213 ? 10.014 12.207 6.063 1.00 97.56 213 ASN A N 1
ATOM 1746 C CA . ASN A 1 213 ? 8.585 12.512 6.147 1.00 97.56 213 ASN A CA 1
ATOM 1747 C C . ASN A 1 213 ? 7.875 11.815 7.324 1.00 97.56 213 ASN A C 1
ATOM 1749 O O . ASN A 1 213 ? 6.648 11.899 7.414 1.00 97.56 213 ASN A O 1
ATOM 1753 N N . ASN A 1 214 ? 8.609 11.154 8.230 1.00 96.56 214 ASN A N 1
ATOM 1754 C CA . ASN A 1 214 ? 8.061 10.357 9.339 1.00 96.56 214 ASN A CA 1
ATOM 1755 C C . ASN A 1 214 ? 7.114 9.238 8.866 1.00 96.56 214 ASN A C 1
ATOM 1757 O O . ASN A 1 214 ? 5.996 9.093 9.365 1.00 96.56 214 ASN A O 1
ATOM 1761 N N . TRP A 1 215 ? 7.551 8.492 7.853 1.00 98.38 215 TRP A N 1
ATOM 1762 C CA . TRP A 1 215 ? 6.910 7.262 7.403 1.00 98.38 215 TRP A CA 1
ATOM 1763 C C . TRP A 1 215 ? 7.740 6.062 7.833 1.00 98.38 215 TRP A C 1
ATOM 1765 O O . TRP A 1 215 ? 8.955 6.031 7.627 1.00 98.38 215 TRP A O 1
ATOM 1775 N N . ASP A 1 216 ? 7.064 5.038 8.331 1.00 98.25 216 ASP A N 1
ATOM 1776 C CA . ASP A 1 216 ? 7.684 3.747 8.575 1.00 98.25 216 ASP A CA 1
ATOM 1777 C C . ASP A 1 216 ? 7.896 3.003 7.257 1.00 98.25 216 ASP A C 1
ATOM 1779 O O . ASP A 1 216 ? 7.069 3.063 6.342 1.00 98.25 216 ASP A O 1
ATOM 1783 N N . VAL A 1 217 ? 8.988 2.245 7.167 1.00 97.94 217 VAL A N 1
ATOM 1784 C CA . VAL A 1 217 ? 9.259 1.375 6.019 1.00 97.94 217 VAL A CA 1
ATOM 1785 C C . VAL A 1 217 ? 9.033 -0.078 6.411 1.00 97.94 217 VAL A C 1
ATOM 1787 O O . VAL A 1 217 ? 9.838 -0.676 7.122 1.00 97.94 217 VAL A O 1
ATOM 1790 N N . LEU A 1 218 ? 7.973 -0.684 5.874 1.00 97.19 218 LEU A N 1
ATOM 1791 C CA . LEU A 1 218 ? 7.770 -2.129 5.949 1.00 97.19 218 LEU A CA 1
ATOM 1792 C C . LEU A 1 218 ? 8.501 -2.783 4.775 1.00 97.19 218 LEU A C 1
ATOM 1794 O O . LEU A 1 218 ? 7.992 -2.831 3.647 1.00 97.19 218 LEU A O 1
ATOM 1798 N N . ASP A 1 219 ? 9.709 -3.289 5.033 1.00 95.50 219 ASP A N 1
ATOM 1799 C CA . ASP A 1 219 ? 10.569 -3.847 3.989 1.00 95.50 219 ASP A CA 1
ATOM 1800 C C . ASP A 1 219 ? 10.168 -5.273 3.567 1.00 95.50 219 ASP A C 1
ATOM 1802 O O . ASP A 1 219 ? 10.829 -6.272 3.860 1.00 95.50 219 ASP A O 1
ATOM 1806 N N . ALA A 1 220 ? 9.062 -5.382 2.833 1.00 96.00 220 ALA A N 1
ATOM 1807 C CA . ALA A 1 220 ? 8.630 -6.643 2.242 1.00 96.00 220 ALA A CA 1
ATOM 1808 C C . ALA A 1 220 ? 9.623 -7.181 1.193 1.00 96.00 220 ALA A C 1
ATOM 1810 O O . ALA A 1 220 ? 9.618 -8.376 0.910 1.00 96.00 220 ALA A O 1
ATOM 1811 N N . ASN A 1 221 ? 10.500 -6.359 0.616 1.00 94.81 221 ASN A N 1
ATOM 1812 C CA . ASN A 1 221 ? 11.551 -6.870 -0.258 1.00 94.81 221 ASN A CA 1
ATOM 1813 C C . ASN A 1 221 ? 12.531 -7.755 0.525 1.00 94.81 221 ASN A C 1
ATOM 1815 O O . ASN A 1 221 ? 12.798 -8.888 0.118 1.00 94.81 221 ASN A O 1
ATOM 1819 N N . PHE A 1 222 ? 12.998 -7.273 1.682 1.00 93.19 222 PHE A N 1
ATOM 1820 C CA . PHE A 1 222 ? 13.887 -8.017 2.574 1.00 93.19 222 PHE A CA 1
ATOM 1821 C C . PHE A 1 222 ? 13.281 -9.343 3.042 1.00 93.19 222 PHE A C 1
ATOM 1823 O O . PHE A 1 222 ? 13.933 -10.381 2.918 1.00 93.19 222 PHE A O 1
ATOM 1830 N N . TRP A 1 223 ? 12.040 -9.327 3.535 1.00 92.75 223 TRP A N 1
ATOM 1831 C CA . TRP A 1 223 ? 11.396 -10.527 4.083 1.00 92.75 223 TRP A CA 1
ATOM 1832 C C . TRP A 1 223 ? 11.198 -11.624 3.039 1.00 92.75 223 TRP A C 1
ATOM 1834 O O . TRP A 1 223 ? 11.373 -12.805 3.330 1.00 92.75 223 TRP A O 1
ATOM 1844 N N . PHE A 1 224 ? 10.875 -11.236 1.806 1.00 95.06 224 PHE A N 1
ATOM 1845 C CA . PHE A 1 224 ? 10.469 -12.185 0.777 1.00 95.06 224 PHE A CA 1
ATOM 1846 C C . PHE A 1 224 ? 11.605 -12.596 -0.171 1.00 95.06 224 PHE A C 1
ATOM 1848 O O . PHE A 1 224 ? 11.459 -13.570 -0.907 1.00 95.06 224 PHE A O 1
ATOM 1855 N N . ARG A 1 225 ? 12.777 -11.938 -0.148 1.00 91.06 225 ARG A N 1
ATOM 1856 C CA . ARG A 1 225 ? 13.895 -12.268 -1.063 1.00 91.06 225 ARG A CA 1
ATOM 1857 C C . ARG A 1 225 ? 14.448 -13.682 -0.905 1.00 91.06 225 ARG A C 1
ATOM 1859 O O . ARG A 1 225 ? 14.935 -14.231 -1.889 1.00 91.06 225 ARG A O 1
ATOM 1866 N N . ASN A 1 226 ? 14.339 -14.284 0.276 1.00 88.94 226 ASN A N 1
ATOM 1867 C CA . ASN A 1 226 ? 14.879 -15.622 0.530 1.00 88.94 226 ASN A CA 1
ATOM 1868 C C . ASN A 1 226 ? 13.849 -16.747 0.353 1.00 88.94 226 ASN A C 1
ATOM 1870 O O . ASN A 1 226 ? 14.249 -17.897 0.237 1.00 88.94 226 ASN A O 1
ATOM 1874 N N . CYS A 1 227 ? 12.552 -16.433 0.280 1.00 90.81 227 CYS A N 1
ATOM 1875 C CA . CYS A 1 227 ? 11.481 -17.430 0.163 1.00 90.81 227 CYS A CA 1
ATOM 1876 C C . CYS A 1 227 ? 10.759 -17.389 -1.200 1.00 90.81 227 CYS A C 1
ATOM 1878 O O . CYS A 1 227 ? 9.690 -17.973 -1.375 1.00 90.81 227 CYS A O 1
ATOM 1880 N N . GLN A 1 228 ? 11.359 -16.722 -2.196 1.00 91.38 228 GLN A N 1
ATOM 1881 C CA . GLN A 1 228 ? 10.821 -16.606 -3.560 1.00 91.38 228 GLN A CA 1
ATOM 1882 C C . GLN A 1 228 ? 10.493 -17.968 -4.186 1.00 91.38 228 GLN A C 1
ATOM 1884 O O . GLN A 1 228 ? 9.473 -18.095 -4.850 1.00 91.38 228 GLN A O 1
ATOM 1889 N N . ASN A 1 229 ? 11.340 -18.979 -3.978 1.00 88.50 229 ASN A N 1
ATOM 1890 C CA . ASN A 1 229 ? 11.158 -20.303 -4.582 1.00 88.50 229 ASN A CA 1
ATOM 1891 C C . ASN A 1 229 ? 9.992 -21.094 -3.969 1.00 88.50 229 ASN A C 1
ATOM 1893 O O . ASN A 1 229 ? 9.500 -22.022 -4.598 1.00 88.50 229 ASN A O 1
ATOM 1897 N N . GLU A 1 230 ? 9.571 -20.740 -2.755 1.00 91.94 230 GLU A N 1
ATOM 1898 C CA . GLU A 1 230 ? 8.510 -21.437 -2.021 1.00 91.94 230 GLU A CA 1
ATOM 1899 C C . GLU A 1 230 ? 7.147 -20.771 -2.220 1.00 91.94 230 GLU A C 1
ATOM 1901 O O . GLU A 1 230 ? 6.134 -21.457 -2.327 1.00 91.94 230 GLU A O 1
ATOM 1906 N N . PHE A 1 231 ? 7.111 -19.434 -2.273 1.00 93.94 231 PHE A N 1
ATOM 1907 C CA . PHE A 1 231 ? 5.850 -18.694 -2.184 1.00 93.94 231 PHE A CA 1
ATOM 1908 C C . PHE A 1 231 ? 5.542 -17.768 -3.357 1.00 93.94 231 PHE A C 1
ATOM 1910 O O . PHE A 1 231 ? 4.494 -17.114 -3.325 1.00 93.94 231 PHE A O 1
ATOM 1917 N N . ARG A 1 232 ? 6.405 -17.678 -4.372 1.00 94.31 232 ARG A N 1
ATOM 1918 C CA . ARG A 1 232 ? 6.108 -16.912 -5.586 1.00 94.31 232 ARG A CA 1
ATOM 1919 C C . ARG A 1 232 ? 5.405 -17.788 -6.616 1.00 94.31 232 ARG A C 1
ATOM 1921 O O . ARG A 1 232 ? 5.738 -18.953 -6.791 1.00 94.31 232 ARG A O 1
ATOM 1928 N N . GLU A 1 233 ? 4.459 -17.193 -7.322 1.00 93.88 233 GLU A N 1
ATOM 1929 C CA . GLU A 1 233 ? 3.746 -17.835 -8.418 1.00 93.88 233 GLU A CA 1
ATOM 1930 C C . GLU A 1 233 ? 4.634 -18.013 -9.658 1.00 93.88 233 GLU A C 1
ATOM 1932 O O . GLU A 1 233 ? 5.638 -17.323 -9.859 1.00 93.88 233 GLU A O 1
ATOM 1937 N N . ASN A 1 234 ? 4.207 -18.918 -10.539 1.00 90.31 234 ASN A N 1
ATOM 1938 C CA . ASN A 1 234 ? 4.926 -19.283 -11.766 1.00 90.31 234 ASN A CA 1
ATOM 1939 C C . ASN A 1 234 ? 5.026 -18.157 -12.809 1.00 90.31 234 ASN A C 1
ATOM 1941 O O . ASN A 1 234 ? 5.739 -18.303 -13.803 1.00 90.31 234 ASN A O 1
ATOM 1945 N N . ASP A 1 235 ? 4.300 -17.055 -12.621 1.00 88.50 235 ASP A N 1
ATOM 1946 C CA . ASP A 1 235 ? 4.436 -15.858 -13.451 1.00 88.50 235 ASP A CA 1
ATOM 1947 C C . ASP A 1 235 ? 5.617 -14.966 -13.039 1.00 88.50 235 ASP A C 1
ATOM 1949 O O . ASP A 1 235 ? 5.951 -14.017 -13.745 1.00 88.50 235 ASP A O 1
ATOM 1953 N N . GLY A 1 236 ? 6.277 -15.272 -11.918 1.00 89.75 236 GLY A N 1
ATOM 1954 C CA . GLY A 1 236 ? 7.450 -14.544 -11.452 1.00 89.75 236 GLY A CA 1
ATOM 1955 C C . GLY A 1 236 ? 7.152 -13.176 -10.832 1.00 89.75 236 GLY A C 1
ATOM 1956 O O . GLY A 1 236 ? 8.101 -12.465 -10.496 1.00 89.75 236 GLY A O 1
ATOM 1957 N N . ILE A 1 237 ? 5.880 -12.808 -10.642 1.00 88.94 237 ILE A N 1
ATOM 1958 C CA . ILE A 1 237 ? 5.456 -11.501 -10.112 1.00 88.94 237 ILE A CA 1
ATOM 1959 C C . ILE A 1 237 ? 4.541 -11.671 -8.897 1.00 88.94 237 ILE A C 1
ATOM 1961 O O . ILE A 1 237 ? 4.771 -11.045 -7.858 1.00 88.94 237 ILE A O 1
ATOM 1965 N N . HIS A 1 238 ? 3.506 -12.501 -9.016 1.00 92.00 238 HIS A N 1
ATOM 1966 C CA . HIS A 1 238 ? 2.498 -12.676 -7.977 1.00 92.00 238 HIS A CA 1
ATOM 1967 C C . HIS A 1 238 ? 2.953 -13.676 -6.913 1.00 92.00 238 HIS A C 1
ATOM 1969 O O . HIS A 1 238 ? 3.897 -14.440 -7.098 1.00 92.00 238 HIS A O 1
ATOM 1975 N N . TRP A 1 239 ? 2.278 -13.653 -5.767 1.00 95.25 239 TRP A N 1
ATOM 1976 C CA . TRP A 1 239 ? 2.627 -14.465 -4.606 1.00 95.25 239 TRP A CA 1
ATOM 1977 C C . TRP A 1 239 ? 1.442 -15.326 -4.160 1.00 95.25 239 TRP A C 1
ATOM 1979 O O . TRP A 1 239 ? 0.276 -15.026 -4.436 1.00 95.25 239 TRP A O 1
ATOM 1989 N N . THR A 1 240 ? 1.749 -16.430 -3.488 1.00 95.62 240 THR A N 1
ATOM 1990 C CA . THR A 1 240 ? 0.758 -17.371 -2.953 1.00 95.62 240 THR A CA 1
ATOM 1991 C C . THR A 1 240 ? -0.082 -16.740 -1.841 1.00 95.62 240 THR A C 1
ATOM 1993 O O . THR A 1 240 ? 0.291 -15.728 -1.237 1.00 95.62 240 THR A O 1
ATOM 1996 N N . ALA A 1 241 ? -1.216 -17.368 -1.518 1.00 94.62 241 ALA A N 1
ATOM 1997 C CA . ALA A 1 241 ? -2.032 -16.959 -0.377 1.00 94.62 241 ALA A CA 1
ATOM 1998 C C . ALA A 1 241 ? -1.245 -16.982 0.947 1.00 94.62 241 ALA A C 1
ATOM 2000 O O . ALA A 1 241 ? -1.338 -16.044 1.734 1.00 94.62 241 ALA A O 1
ATOM 2001 N N . HIS A 1 242 ? -0.388 -17.988 1.146 1.00 94.94 242 HIS A N 1
ATOM 2002 C CA . HIS A 1 242 ? 0.487 -18.094 2.318 1.00 94.94 242 HIS A CA 1
ATOM 2003 C C . HIS A 1 242 ? 1.446 -16.905 2.447 1.00 94.94 242 HIS A C 1
ATOM 2005 O O . HIS A 1 242 ? 1.557 -16.325 3.527 1.00 94.94 242 HIS A O 1
ATOM 2011 N N . ALA A 1 243 ? 2.081 -16.481 1.349 1.00 95.69 243 ALA A N 1
ATOM 2012 C CA . ALA A 1 243 ? 2.923 -15.285 1.361 1.00 95.69 243 ALA A CA 1
ATOM 2013 C C . ALA A 1 243 ? 2.135 -14.022 1.723 1.00 95.69 243 ALA A C 1
ATOM 2015 O O . ALA A 1 243 ? 2.630 -13.169 2.459 1.00 95.69 243 ALA A O 1
ATOM 2016 N N . HIS A 1 244 ? 0.899 -13.896 1.241 1.00 96.25 244 HIS A N 1
ATOM 2017 C CA . HIS A 1 244 ? 0.048 -12.778 1.626 1.00 96.25 244 HIS A CA 1
ATOM 2018 C C . HIS A 1 244 ? -0.354 -12.822 3.106 1.00 96.25 244 HIS A C 1
ATOM 2020 O O . HIS A 1 244 ? -0.297 -11.769 3.735 1.00 96.25 244 HIS A O 1
ATOM 2026 N N . ARG A 1 245 ? -0.639 -13.997 3.682 1.00 95.00 245 ARG A N 1
ATOM 2027 C CA . ARG A 1 245 ? -0.874 -14.152 5.129 1.00 95.00 245 ARG A CA 1
ATOM 2028 C C . ARG A 1 245 ? 0.346 -13.776 5.953 1.00 95.00 245 ARG A C 1
ATOM 2030 O O . ARG A 1 245 ? 0.227 -13.083 6.960 1.00 95.00 245 ARG A O 1
ATOM 2037 N N . TRP A 1 246 ? 1.532 -14.192 5.518 1.00 95.19 246 TRP A N 1
ATOM 2038 C CA . TRP A 1 246 ? 2.783 -13.797 6.162 1.00 95.19 246 TRP A CA 1
ATOM 2039 C C . TRP A 1 246 ? 2.988 -12.286 6.110 1.00 95.19 246 TRP A C 1
ATOM 2041 O O . TRP A 1 246 ? 3.301 -11.679 7.129 1.00 95.19 246 TRP A O 1
ATOM 2051 N N . LEU A 1 247 ? 2.740 -11.661 4.958 1.00 96.56 247 LEU A N 1
ATOM 2052 C CA . LEU A 1 247 ? 2.822 -10.210 4.813 1.00 96.56 247 LEU A CA 1
ATOM 2053 C C . LEU A 1 247 ? 1.831 -9.484 5.734 1.00 96.56 247 LEU A C 1
ATOM 2055 O O . LEU A 1 247 ? 2.213 -8.502 6.364 1.00 96.56 247 LEU A O 1
ATOM 2059 N N . THR A 1 248 ? 0.590 -9.967 5.834 1.00 96.19 248 THR A N 1
ATOM 2060 C CA . THR A 1 248 ? -0.418 -9.427 6.756 1.00 96.19 248 THR A CA 1
ATOM 2061 C C . THR A 1 248 ? 0.046 -9.546 8.207 1.00 96.19 248 THR A C 1
ATOM 2063 O O . THR A 1 248 ? -0.054 -8.583 8.955 1.00 96.19 248 THR A O 1
ATOM 2066 N N . ASN A 1 249 ? 0.629 -10.678 8.606 1.00 93.94 249 ASN A N 1
ATOM 2067 C CA . ASN A 1 249 ? 1.152 -10.859 9.963 1.00 93.94 249 ASN A CA 1
ATOM 2068 C C . ASN A 1 249 ? 2.354 -9.951 10.266 1.00 93.94 249 ASN A C 1
ATOM 2070 O O . ASN A 1 249 ? 2.447 -9.427 11.374 1.00 93.94 249 ASN A O 1
ATOM 2074 N N . ILE A 1 250 ? 3.251 -9.731 9.298 1.00 95.00 250 ILE A N 1
ATOM 2075 C CA . ILE A 1 250 ? 4.352 -8.760 9.422 1.00 95.00 250 ILE A CA 1
ATOM 2076 C C . ILE A 1 250 ? 3.778 -7.351 9.614 1.00 95.00 250 ILE A C 1
ATOM 2078 O O . ILE A 1 250 ? 4.188 -6.642 10.528 1.00 95.00 250 ILE A O 1
ATOM 2082 N N . PHE A 1 251 ? 2.785 -6.971 8.806 1.00 97.06 251 PHE A N 1
ATOM 2083 C CA . PHE A 1 251 ? 2.097 -5.683 8.911 1.00 97.06 251 PHE A CA 1
ATOM 2084 C C . PHE A 1 251 ? 1.401 -5.488 10.264 1.00 97.06 251 PHE A C 1
ATOM 2086 O O . PHE A 1 251 ? 1.577 -4.455 10.901 1.00 97.06 251 PHE A O 1
ATOM 2093 N N . LEU A 1 252 ? 0.673 -6.495 10.748 1.00 94.56 252 LEU A N 1
ATOM 2094 C CA . LEU A 1 252 ? 0.006 -6.450 12.052 1.00 94.56 252 LEU A CA 1
ATOM 2095 C C . LEU A 1 252 ? 0.992 -6.448 13.225 1.00 94.56 252 LEU A C 1
ATOM 2097 O O . LEU A 1 252 ? 0.707 -5.850 14.258 1.00 94.56 252 LEU A O 1
ATOM 2101 N N . SER A 1 253 ? 2.152 -7.088 13.073 1.00 93.44 253 SER A N 1
ATOM 2102 C CA . SER A 1 253 ? 3.212 -7.042 14.085 1.00 93.44 253 SER A CA 1
ATOM 2103 C C . SER A 1 253 ? 3.841 -5.654 14.162 1.00 93.44 253 SER A C 1
ATOM 2105 O O . SER A 1 253 ? 4.022 -5.138 15.259 1.00 93.44 253 SER A O 1
ATOM 2107 N N . HIS A 1 254 ? 4.084 -5.026 13.006 1.00 95.00 254 HIS A N 1
ATOM 2108 C CA . HIS A 1 254 ? 4.553 -3.640 12.919 1.00 95.00 254 HIS A CA 1
ATOM 2109 C C . HIS A 1 254 ? 3.570 -2.672 13.584 1.00 95.00 254 HIS A C 1
ATOM 2111 O O . HIS A 1 254 ? 3.970 -1.834 14.382 1.00 95.00 254 HIS A O 1
ATOM 2117 N N . LEU A 1 255 ? 2.272 -2.833 13.314 1.00 94.44 255 LEU A N 1
ATOM 2118 C CA . LEU A 1 255 ? 1.205 -2.069 13.967 1.00 94.44 255 LEU A CA 1
ATOM 2119 C C . LEU A 1 255 ? 1.227 -2.218 15.489 1.00 94.44 255 LEU A C 1
ATOM 2121 O O . LEU A 1 255 ? 1.205 -1.228 16.216 1.00 94.44 255 LEU A O 1
ATOM 2125 N N . ALA A 1 256 ? 1.279 -3.460 15.969 1.00 91.56 256 ALA A N 1
ATOM 2126 C CA . ALA A 1 256 ? 1.272 -3.748 17.395 1.00 91.56 256 ALA A CA 1
ATOM 2127 C C . ALA A 1 256 ? 2.513 -3.174 18.103 1.00 91.56 256 ALA A C 1
ATOM 2129 O O . ALA A 1 256 ? 2.401 -2.644 19.207 1.00 91.56 256 ALA A O 1
ATOM 2130 N N . GLU A 1 257 ? 3.682 -3.222 17.463 1.00 91.50 257 GLU A N 1
ATOM 2131 C CA . GLU A 1 257 ? 4.904 -2.605 17.978 1.00 91.50 257 GLU A CA 1
ATOM 2132 C C . GLU A 1 257 ? 4.820 -1.072 17.982 1.00 91.50 257 GLU A C 1
ATOM 2134 O O . GLU A 1 257 ? 5.076 -0.461 19.020 1.00 91.50 257 GLU A O 1
ATOM 2139 N N . ALA A 1 258 ? 4.381 -0.454 16.880 1.00 92.06 258 ALA A N 1
ATOM 2140 C CA . ALA A 1 258 ? 4.228 0.999 16.761 1.00 92.06 258 ALA A CA 1
ATOM 2141 C C . ALA A 1 258 ? 3.239 1.578 17.790 1.00 92.06 258 ALA A C 1
ATOM 2143 O O . ALA A 1 258 ? 3.430 2.685 18.290 1.00 92.06 258 ALA A O 1
ATOM 2144 N N . TRP A 1 259 ? 2.208 0.813 18.152 1.00 91.00 259 TRP A N 1
ATOM 2145 C CA . TRP A 1 259 ? 1.244 1.177 19.195 1.00 91.00 259 TRP A CA 1
ATOM 2146 C C . TRP A 1 259 ? 1.656 0.757 20.613 1.00 91.00 259 TRP A C 1
ATOM 2148 O O . TRP A 1 259 ? 0.891 0.950 21.556 1.00 91.00 259 TRP A O 1
ATOM 2158 N N . GLY A 1 260 ? 2.847 0.179 20.798 1.00 88.81 260 GLY A N 1
ATOM 2159 C CA . GLY A 1 260 ? 3.350 -0.219 22.116 1.00 88.81 260 GLY A CA 1
ATOM 2160 C C . GLY A 1 260 ? 2.643 -1.434 22.731 1.00 88.81 260 GLY A C 1
ATOM 2161 O O . GLY A 1 260 ? 2.805 -1.696 23.922 1.00 88.81 260 GLY A O 1
ATOM 2162 N N . LEU A 1 261 ? 1.883 -2.196 21.939 1.00 85.44 261 LEU A N 1
ATOM 2163 C CA . LEU A 1 261 ? 1.253 -3.460 22.349 1.00 85.44 261 LEU A CA 1
ATOM 2164 C C . LEU A 1 261 ? 2.252 -4.629 22.354 1.00 85.44 261 LEU A C 1
ATOM 2166 O O . LEU A 1 261 ? 2.003 -5.664 22.975 1.00 85.44 261 LEU A O 1
ATOM 2170 N N . GLY A 1 262 ? 3.390 -4.456 21.676 1.00 83.06 262 GLY A N 1
ATOM 2171 C CA . GLY A 1 262 ? 4.419 -5.477 21.508 1.00 83.06 262 GLY A CA 1
ATOM 2172 C C . GLY A 1 262 ? 4.051 -6.524 20.455 1.00 83.06 262 GLY A C 1
ATOM 2173 O O . GLY A 1 262 ? 3.040 -6.429 19.765 1.00 83.06 262 GLY A O 1
ATOM 2174 N N . TRP A 1 263 ? 4.900 -7.540 20.313 1.00 76.31 263 TRP A N 1
ATOM 2175 C CA . TRP A 1 263 ? 4.720 -8.577 19.299 1.00 76.31 263 TRP A CA 1
ATOM 2176 C C . TRP A 1 263 ? 3.450 -9.395 19.556 1.00 76.31 263 TRP A C 1
ATOM 2178 O O . TRP A 1 263 ? 3.234 -9.827 20.696 1.00 76.31 263 TRP A O 1
ATOM 2188 N N . PRO A 1 264 ? 2.650 -9.700 18.516 1.00 67.75 264 PRO A N 1
ATOM 2189 C CA . PRO A 1 264 ? 1.586 -10.684 18.625 1.00 67.75 264 PRO A CA 1
ATOM 2190 C C . PRO A 1 264 ? 2.178 -12.005 19.123 1.00 67.75 264 PRO A C 1
ATOM 2192 O O . PRO A 1 264 ? 2.927 -12.685 18.424 1.00 67.75 264 PRO A O 1
ATOM 2195 N N . THR A 1 265 ? 1.880 -12.362 20.368 1.00 57.03 265 THR A N 1
ATOM 2196 C CA . THR A 1 265 ? 2.312 -13.638 20.938 1.00 57.03 265 THR A CA 1
ATOM 2197 C C . THR A 1 265 ? 1.258 -14.696 20.660 1.00 57.03 265 THR A C 1
ATOM 2199 O O . THR A 1 265 ? 0.058 -14.405 20.622 1.00 57.03 265 THR A O 1
ATOM 2202 N N . TYR A 1 266 ? 1.696 -15.947 20.477 1.00 50.94 266 TYR A N 1
ATOM 2203 C CA . TYR A 1 266 ? 0.766 -17.070 20.506 1.00 50.94 266 TYR A CA 1
ATOM 2204 C C . TYR A 1 266 ? -0.042 -16.975 21.796 1.00 50.94 266 TYR A C 1
ATOM 2206 O O . TYR A 1 266 ? 0.564 -16.850 22.869 1.00 50.94 266 TYR A O 1
ATOM 2214 N N . PRO A 1 267 ? -1.380 -17.021 21.729 1.00 48.59 267 PRO A N 1
ATOM 2215 C CA . PRO A 1 267 ? -2.159 -16.901 22.941 1.00 48.59 267 PRO A CA 1
ATOM 2216 C C . PRO A 1 267 ? -1.818 -18.108 23.806 1.00 48.59 267 PRO A C 1
ATOM 2218 O O . PRO A 1 267 ? -1.972 -19.262 23.399 1.00 48.59 267 PRO A O 1
ATOM 2221 N N . LYS A 1 268 ? -1.246 -17.836 24.977 1.00 44.84 268 LYS A N 1
ATOM 2222 C CA . LYS A 1 268 ? -0.881 -18.891 25.911 1.00 44.84 268 LYS A CA 1
ATOM 2223 C C . LYS A 1 268 ? -2.182 -19.499 26.410 1.00 44.84 268 LYS A C 1
ATOM 2225 O O . LYS A 1 268 ? -3.033 -18.786 26.937 1.00 44.84 268 LYS A O 1
ATOM 2230 N N . ARG A 1 269 ? -2.341 -20.811 26.228 1.00 46.84 269 ARG A N 1
ATOM 2231 C CA . ARG A 1 269 ? -3.414 -21.557 26.883 1.00 46.84 269 ARG A CA 1
ATOM 2232 C C . ARG A 1 269 ? -3.225 -21.381 28.384 1.00 46.84 269 ARG A C 1
ATOM 2234 O O . ARG A 1 269 ? -2.217 -21.833 28.920 1.00 46.84 269 ARG A O 1
ATOM 2241 N N . ASP A 1 270 ? -4.169 -20.722 29.038 1.00 51.97 270 ASP A N 1
ATOM 2242 C CA . ASP A 1 270 ? -4.230 -20.737 30.491 1.00 51.97 270 ASP A CA 1
ATOM 2243 C C . ASP A 1 270 ? -4.620 -22.168 30.914 1.00 51.97 270 ASP A C 1
ATOM 2245 O O . ASP A 1 270 ? -5.693 -22.644 30.534 1.00 51.97 270 ASP A O 1
ATOM 2249 N N . PRO A 1 271 ? -3.756 -22.903 31.643 1.00 54.28 271 PRO A N 1
ATOM 2250 C CA . PRO A 1 271 ? -4.028 -24.285 32.037 1.00 54.28 271 PRO A CA 1
ATOM 2251 C C . PRO A 1 271 ? -5.296 -24.435 32.886 1.00 54.28 271 PRO A C 1
ATOM 2253 O O . PRO A 1 271 ? -5.867 -25.524 32.938 1.00 54.28 271 PRO A O 1
ATOM 2256 N N . SER A 1 272 ? -5.727 -23.357 33.546 1.00 58.16 272 SER A N 1
ATOM 2257 C CA . SER A 1 272 ? -6.905 -23.315 34.412 1.00 58.16 272 SER A CA 1
ATOM 2258 C C . SER A 1 272 ? -8.191 -22.904 33.685 1.00 58.16 272 SER A C 1
ATOM 2260 O O . SER A 1 272 ? -9.285 -23.061 34.228 1.00 58.16 272 SER A O 1
ATOM 2262 N N . SER A 1 273 ? -8.086 -22.444 32.436 1.00 54.81 273 SER A N 1
ATOM 2263 C CA . SER A 1 273 ? -9.189 -21.863 31.678 1.00 54.81 273 SER A CA 1
ATOM 2264 C C . SER A 1 273 ? -9.511 -22.687 30.429 1.00 54.81 273 SER A C 1
ATOM 2266 O O . SER A 1 273 ? -8.643 -23.029 29.627 1.00 54.81 273 SER A O 1
ATOM 2268 N N . LYS A 1 274 ? -10.800 -22.992 30.225 1.00 55.88 274 LYS A N 1
ATOM 2269 C CA . LYS A 1 274 ? -11.313 -23.560 28.960 1.00 55.88 274 LYS A CA 1
ATOM 2270 C C . LYS A 1 274 ? -11.517 -22.497 27.872 1.00 55.88 274 LYS A C 1
ATOM 2272 O O . LYS A 1 274 ? -12.113 -22.791 26.837 1.00 55.88 274 LYS A O 1
ATOM 2277 N N . THR A 1 275 ? -11.065 -21.269 28.109 1.00 44.22 275 THR A N 1
ATOM 2278 C CA . THR A 1 275 ? -11.222 -20.157 27.174 1.00 44.22 275 THR A CA 1
ATOM 2279 C C . THR A 1 275 ? -9.895 -19.828 26.501 1.00 44.22 275 THR A C 1
ATOM 2281 O O . THR A 1 275 ? -8.821 -19.924 27.096 1.00 44.22 275 THR A O 1
ATOM 2284 N N . PHE A 1 276 ? -9.969 -19.443 25.233 1.00 44.59 276 PHE A N 1
ATOM 2285 C CA . PHE A 1 276 ? -8.865 -18.884 24.471 1.00 44.59 276 PHE A CA 1
ATOM 2286 C C . PHE A 1 276 ? -9.208 -17.425 24.177 1.00 44.59 276 PHE A C 1
ATOM 2288 O O . PHE A 1 276 ? -10.222 -17.150 23.542 1.00 44.59 276 PHE A O 1
ATOM 2295 N N . LYS A 1 277 ? -8.407 -16.479 24.690 1.00 51.91 277 LYS A N 1
ATOM 2296 C CA . LYS A 1 277 ? -8.722 -15.033 24.662 1.00 51.91 277 LYS A CA 1
ATOM 2297 C C . LYS A 1 277 ? -10.129 -14.694 25.203 1.00 51.91 277 LYS A C 1
ATOM 2299 O O . LYS A 1 277 ? -10.826 -13.853 24.647 1.00 51.91 277 LYS A O 1
ATOM 2304 N N . GLY A 1 278 ? -10.580 -15.378 26.257 1.00 46.66 278 GLY A N 1
ATOM 2305 C CA . GLY A 1 278 ? -11.910 -15.158 26.840 1.00 46.66 278 GLY A CA 1
ATOM 2306 C C . GLY A 1 278 ? -13.079 -15.745 26.037 1.00 46.66 278 GLY A C 1
ATOM 2307 O O . GLY A 1 278 ? -14.200 -15.726 26.528 1.00 46.66 278 GLY A O 1
ATOM 2308 N N . VAL A 1 279 ? -12.840 -16.320 24.854 1.00 43.22 279 VAL A N 1
ATOM 2309 C CA . VAL A 1 279 ? -13.848 -17.067 24.085 1.00 43.22 279 VAL A CA 1
ATOM 2310 C C . VAL A 1 279 ? -13.783 -18.532 24.495 1.00 43.22 279 VAL A C 1
ATOM 2312 O O . VAL A 1 279 ? -12.698 -19.121 24.545 1.00 43.22 279 VAL A O 1
ATOM 2315 N N . ASN A 1 280 ? -14.923 -19.134 24.834 1.00 49.19 280 ASN A N 1
ATOM 2316 C CA . ASN A 1 280 ? -14.944 -20.542 25.217 1.00 49.19 280 ASN A CA 1
ATOM 2317 C C . ASN A 1 280 ? -14.531 -21.409 24.022 1.00 49.19 280 ASN A C 1
ATOM 2319 O O . ASN A 1 280 ? -14.977 -21.175 22.904 1.00 49.19 280 ASN A O 1
ATOM 2323 N N . LEU A 1 281 ? -13.697 -22.429 24.233 1.00 49.47 281 LEU A N 1
ATOM 2324 C CA . LEU A 1 281 ? -13.288 -23.320 23.142 1.00 49.47 281 LEU A CA 1
ATOM 2325 C C . LEU A 1 281 ? -14.491 -23.970 22.441 1.00 49.47 281 LEU A C 1
ATOM 2327 O O . LEU A 1 281 ? -14.428 -24.192 21.240 1.00 49.47 281 LEU A O 1
ATOM 2331 N N . SER A 1 282 ? -15.598 -24.214 23.152 1.00 50.03 282 SER A N 1
ATOM 2332 C CA . SER A 1 282 ? -16.851 -24.691 22.549 1.00 50.03 282 SER A CA 1
ATOM 2333 C C . SER A 1 282 ? -17.494 -23.686 21.590 1.00 50.03 282 SER A C 1
ATOM 2335 O O . SER A 1 282 ? -18.203 -24.100 20.682 1.00 50.03 282 SER A O 1
ATOM 2337 N N . GLU A 1 283 ? -17.250 -22.387 21.784 1.00 44.31 283 GLU A N 1
ATOM 2338 C CA . GLU A 1 283 ? -17.798 -21.314 20.949 1.00 44.31 283 GLU A CA 1
ATOM 2339 C C . GLU A 1 283 ? -17.030 -21.158 19.628 1.00 44.31 283 GLU A C 1
ATOM 2341 O O . GLU A 1 283 ? -17.606 -20.786 18.610 1.00 44.31 283 GLU A O 1
ATOM 2346 N N . LEU A 1 284 ? -15.741 -21.516 19.612 1.00 47.09 284 LEU A N 1
ATOM 2347 C CA . LEU A 1 284 ? -14.945 -21.578 18.380 1.00 47.09 284 LEU A CA 1
ATOM 2348 C C . LEU A 1 284 ? -15.457 -22.666 17.423 1.00 47.09 284 LEU A C 1
ATOM 2350 O O . LEU A 1 284 ? -15.418 -22.471 16.214 1.00 47.09 284 LEU A O 1
ATOM 2354 N N . PHE A 1 285 ? -15.993 -23.769 17.958 1.00 41.50 285 PHE A N 1
ATOM 2355 C CA . PHE A 1 285 ? -16.647 -24.818 17.164 1.00 41.50 285 PHE A CA 1
ATOM 2356 C C . PHE A 1 285 ? -18.077 -24.451 16.732 1.00 41.50 285 PHE A C 1
ATOM 2358 O O . PHE A 1 285 ? -18.585 -25.022 15.774 1.00 41.50 285 PHE A O 1
ATOM 2365 N N . THR A 1 286 ? -18.748 -23.501 17.398 1.00 43.47 286 THR A N 1
ATOM 2366 C CA . THR A 1 286 ? -20.086 -23.045 16.974 1.00 43.47 286 THR A CA 1
ATOM 2367 C C . THR A 1 286 ? -20.058 -21.981 15.881 1.00 43.47 286 THR A C 1
ATOM 2369 O O . THR A 1 286 ? -21.080 -21.819 15.220 1.00 43.47 286 THR A O 1
ATOM 2372 N N . ILE A 1 287 ? -18.931 -21.297 15.641 1.00 41.25 287 ILE A N 1
ATOM 2373 C CA . ILE A 1 287 ? -18.814 -20.327 14.533 1.00 41.25 287 ILE A CA 1
ATOM 2374 C C . ILE A 1 287 ? -19.033 -21.015 13.176 1.00 41.25 287 ILE A C 1
ATOM 2376 O O . ILE A 1 287 ? -19.709 -20.442 12.329 1.00 41.25 287 ILE A O 1
ATOM 2380 N N . GLU A 1 288 ? -18.584 -22.265 12.998 1.00 41.38 288 GLU A N 1
ATOM 2381 C CA . GLU A 1 288 ? -18.932 -23.069 11.811 1.00 41.38 288 GLU A CA 1
ATOM 2382 C C . GLU A 1 288 ? -20.459 -23.236 11.682 1.00 41.38 288 GLU A C 1
ATOM 2384 O O . GLU A 1 288 ? -21.024 -22.968 10.626 1.00 41.38 288 GLU A O 1
ATOM 2389 N N . SER A 1 289 ? -21.156 -23.540 12.785 1.00 45.62 289 SER A N 1
ATOM 2390 C CA . SER A 1 289 ? -22.621 -23.699 12.790 1.00 45.62 289 SER A CA 1
ATOM 2391 C C . SER A 1 289 ? -23.407 -22.390 12.606 1.00 45.62 289 SER A C 1
ATOM 2393 O O . SER A 1 289 ? -24.550 -22.412 12.150 1.00 45.62 289 SER A O 1
ATOM 2395 N N . GLU A 1 290 ? -22.831 -21.242 12.978 1.00 43.72 290 GLU A N 1
ATOM 2396 C CA . GLU A 1 290 ? -23.436 -19.925 12.743 1.00 43.72 290 GLU A CA 1
ATOM 2397 C C . GLU A 1 290 ? -23.169 -19.421 11.319 1.00 43.72 290 GLU A C 1
ATOM 2399 O O . GLU A 1 290 ? -24.053 -18.795 10.736 1.00 43.72 290 GLU A O 1
ATOM 2404 N N . MET A 1 291 ? -22.020 -19.759 10.719 1.00 42.50 291 MET A N 1
ATOM 2405 C CA . MET A 1 291 ? -21.751 -19.568 9.287 1.00 42.50 291 MET A CA 1
ATOM 2406 C C . MET A 1 291 ? -22.689 -20.411 8.417 1.00 42.50 291 MET A C 1
ATOM 2408 O O . MET A 1 291 ? -23.206 -19.895 7.427 1.00 42.50 291 MET A O 1
ATOM 2412 N N . ASP A 1 292 ? -22.990 -21.650 8.814 1.00 46.75 292 ASP A N 1
ATOM 2413 C CA . ASP A 1 292 ? -23.985 -22.487 8.131 1.00 46.75 292 ASP A CA 1
ATOM 2414 C C . ASP A 1 292 ? -25.388 -21.860 8.185 1.00 46.75 292 ASP A C 1
ATOM 2416 O O . ASP A 1 292 ? -26.057 -21.750 7.159 1.00 46.75 292 ASP A O 1
ATOM 2420 N N . LYS A 1 293 ? -25.798 -21.314 9.338 1.00 43.66 293 LYS A N 1
ATOM 2421 C CA . LYS A 1 293 ? -27.069 -20.572 9.470 1.00 43.66 293 LYS A CA 1
ATOM 2422 C C . LYS A 1 293 ? -27.094 -19.260 8.679 1.00 43.66 293 LYS A C 1
ATOM 2424 O O . LYS A 1 293 ? -28.147 -18.861 8.186 1.00 43.66 293 LYS A O 1
ATOM 2429 N N . LEU A 1 294 ? -25.958 -18.571 8.545 1.00 38.25 294 LEU A N 1
ATOM 2430 C CA . LEU A 1 294 ? -25.843 -17.366 7.714 1.00 38.25 294 LEU A CA 1
ATOM 2431 C C . LEU A 1 294 ? -25.888 -17.685 6.212 1.00 38.25 294 LEU A C 1
ATOM 2433 O O . LEU A 1 294 ? -26.390 -16.872 5.435 1.00 38.25 294 LEU A O 1
ATOM 2437 N N . ASN A 1 295 ? -25.399 -18.860 5.812 1.00 42.97 295 ASN A N 1
ATOM 2438 C CA . ASN A 1 295 ? -25.518 -19.373 4.449 1.00 42.97 295 ASN A CA 1
ATOM 2439 C C . ASN A 1 295 ? -26.952 -19.837 4.139 1.00 42.97 295 ASN A C 1
ATOM 2441 O O . ASN A 1 295 ? -27.435 -19.592 3.036 1.00 42.97 295 ASN A O 1
ATOM 2445 N N . GLU A 1 296 ? -27.670 -20.401 5.116 1.00 45.62 296 GLU A N 1
ATOM 2446 C CA . GLU A 1 296 ? -29.110 -20.698 5.005 1.00 45.62 296 GLU A CA 1
ATOM 2447 C C . GLU A 1 296 ? -29.971 -19.425 4.880 1.00 45.62 296 GLU A C 1
ATOM 2449 O O . GLU A 1 296 ? -30.983 -19.426 4.185 1.00 45.62 296 GLU A O 1
ATOM 2454 N N . LEU A 1 297 ? -29.545 -18.302 5.473 1.00 41.94 297 LEU A N 1
ATOM 2455 C CA . LEU A 1 297 ? -30.215 -16.996 5.354 1.00 41.94 297 LEU A CA 1
ATOM 2456 C C . LEU A 1 297 ? -29.942 -16.258 4.025 1.00 41.94 297 LEU A C 1
ATOM 2458 O O . LEU A 1 297 ? -30.519 -15.195 3.793 1.00 41.94 297 LEU A O 1
ATOM 2462 N N . LYS A 1 298 ? -29.080 -16.795 3.147 1.00 43.41 298 LYS A N 1
ATOM 2463 C CA . LYS A 1 298 ? -28.705 -16.195 1.849 1.00 43.41 298 LYS A CA 1
ATOM 2464 C C . LYS A 1 298 ? -29.284 -16.900 0.619 1.00 43.41 298 LYS A C 1
ATOM 2466 O O . LYS A 1 298 ? -28.840 -16.619 -0.494 1.00 43.41 298 LYS A O 1
ATOM 2471 N N . ALA A 1 299 ? -30.314 -17.724 0.778 1.00 36.97 299 ALA A N 1
ATOM 2472 C CA . ALA A 1 299 ? -31.155 -18.131 -0.343 1.00 36.97 299 ALA A CA 1
ATOM 2473 C C . ALA A 1 299 ? -32.477 -17.343 -0.326 1.00 36.97 299 ALA A C 1
ATOM 2475 O O . ALA A 1 299 ? -33.431 -17.761 0.326 1.00 36.97 299 ALA A O 1
ATOM 2476 N N . PRO A 1 300 ? -32.586 -16.205 -1.033 1.00 39.88 300 PRO A N 1
ATOM 2477 C CA . PRO A 1 300 ? -33.866 -15.831 -1.595 1.00 39.88 300 PRO A CA 1
ATOM 2478 C C . PRO A 1 300 ? -34.158 -16.818 -2.728 1.00 39.88 300 PRO A C 1
ATOM 2480 O O . PRO A 1 300 ? -33.583 -16.732 -3.817 1.00 39.88 300 PRO A O 1
ATOM 2483 N N . ASP A 1 301 ? -35.049 -17.765 -2.450 1.00 46.66 301 ASP A N 1
ATOM 2484 C CA . ASP A 1 301 ? -35.916 -18.354 -3.464 1.00 46.66 301 ASP A CA 1
ATOM 2485 C C . ASP A 1 301 ? -36.696 -17.206 -4.117 1.00 46.66 301 ASP A C 1
ATOM 2487 O O . ASP A 1 301 ? -37.739 -16.818 -3.614 1.00 46.66 301 ASP A O 1
ATOM 2491 N N . ASP A 1 302 ? -36.113 -16.579 -5.141 1.00 42.88 302 ASP A N 1
ATOM 2492 C CA . ASP A 1 302 ? -36.788 -15.799 -6.186 1.00 42.88 302 ASP A CA 1
ATOM 2493 C C . ASP A 1 302 ? -35.738 -15.270 -7.181 1.00 42.88 302 ASP A C 1
ATOM 2495 O O . ASP A 1 302 ? -35.457 -14.077 -7.294 1.00 42.88 302 ASP A O 1
ATOM 2499 N N . ILE A 1 303 ? -35.149 -16.182 -7.955 1.00 35.59 303 ILE A N 1
ATOM 2500 C CA . ILE A 1 303 ? -34.717 -15.852 -9.316 1.00 35.59 303 ILE A CA 1
ATOM 2501 C C . ILE A 1 303 ? -35.536 -16.745 -10.231 1.00 35.59 303 ILE A C 1
ATOM 2503 O O . ILE A 1 303 ? -35.176 -17.883 -10.533 1.00 35.59 303 ILE A O 1
ATOM 2507 N N . VAL A 1 304 ? -36.688 -16.210 -10.633 1.00 33.72 304 VAL A N 1
ATOM 2508 C CA . VAL A 1 304 ? -37.471 -16.713 -11.757 1.00 33.72 304 VAL A CA 1
ATOM 2509 C C . VAL A 1 304 ? -36.515 -16.909 -12.928 1.00 33.72 304 VAL A C 1
ATOM 2511 O O . VAL A 1 304 ? -35.864 -15.970 -13.390 1.00 33.72 304 VAL A O 1
ATOM 2514 N N . ALA A 1 305 ? -36.412 -18.160 -13.366 1.00 32.38 305 ALA A N 1
ATOM 2515 C CA . ALA A 1 305 ? -35.685 -18.558 -14.551 1.00 32.38 305 ALA A CA 1
ATOM 2516 C C . ALA A 1 305 ? -36.174 -17.725 -15.743 1.00 32.38 305 ALA A C 1
ATOM 2518 O O . ALA A 1 305 ? -37.309 -17.879 -16.192 1.00 32.38 305 ALA A O 1
ATOM 2519 N N . ALA A 1 306 ? -35.316 -16.843 -16.255 1.00 31.34 306 ALA A N 1
ATOM 2520 C CA . ALA A 1 306 ? -35.510 -16.277 -17.577 1.00 31.34 306 ALA A CA 1
ATOM 2521 C C . ALA A 1 306 ? -35.365 -17.423 -18.584 1.00 31.34 306 ALA A C 1
ATOM 2523 O O . ALA A 1 306 ? -34.312 -18.057 -18.700 1.00 31.34 306 ALA A O 1
ATOM 2524 N N . GLU A 1 307 ? -36.482 -17.723 -19.232 1.00 31.03 307 GLU A N 1
ATOM 2525 C CA . GLU A 1 307 ? -36.660 -18.781 -20.206 1.00 31.03 307 GLU A CA 1
ATOM 2526 C C . GLU A 1 307 ? -35.605 -18.715 -21.315 1.00 31.03 307 GLU A C 1
ATOM 2528 O O . GLU A 1 307 ? -35.329 -17.670 -21.906 1.00 31.03 307 GLU A O 1
ATOM 2533 N N . ARG A 1 308 ? -35.052 -19.889 -21.635 1.00 33.56 308 ARG A N 1
ATOM 2534 C CA . ARG A 1 308 ? -34.463 -20.157 -22.944 1.00 33.56 308 ARG A CA 1
ATOM 2535 C C . ARG A 1 308 ? -35.545 -19.948 -24.000 1.00 33.56 308 ARG A C 1
ATOM 2537 O O . ARG A 1 308 ? -36.474 -20.747 -24.078 1.00 33.56 308 ARG A O 1
ATOM 2544 N N . VAL A 1 309 ? -35.372 -18.945 -24.850 1.00 30.86 309 VAL A N 1
ATOM 2545 C CA . VAL A 1 309 ? -36.020 -18.907 -26.161 1.00 30.86 309 VAL A CA 1
ATOM 2546 C C . VAL A 1 309 ? -34.944 -19.189 -27.200 1.00 30.86 309 VAL A C 1
ATOM 2548 O O . VAL A 1 309 ? -34.195 -18.304 -27.602 1.00 30.86 309 VAL A O 1
ATOM 2551 N N . ASP A 1 310 ? -34.856 -20.459 -27.588 1.00 33.53 310 ASP A N 1
ATOM 2552 C CA . ASP A 1 310 ? -34.369 -20.844 -28.908 1.00 33.53 310 ASP A CA 1
ATOM 2553 C C . ASP A 1 310 ? -35.516 -20.704 -29.926 1.00 33.53 310 ASP A C 1
ATOM 2555 O O . ASP A 1 310 ? -36.682 -20.911 -29.587 1.00 33.53 310 ASP A O 1
ATOM 2559 N N . ALA A 1 311 ? -35.121 -20.465 -31.182 1.00 29.62 311 ALA A N 1
ATOM 2560 C CA . ALA A 1 311 ? -35.894 -20.421 -32.433 1.00 29.62 311 ALA A CA 1
ATOM 2561 C C . ALA A 1 311 ? -36.456 -19.044 -32.849 1.00 29.62 311 ALA A C 1
ATOM 2563 O O . ALA A 1 311 ? -37.446 -18.564 -32.311 1.00 29.62 311 ALA A O 1
ATOM 2564 N N . PHE A 1 312 ? -35.865 -18.426 -33.880 1.00 29.12 312 PHE A N 1
ATOM 2565 C CA . PHE A 1 312 ? -36.261 -18.599 -35.290 1.00 29.12 312 PHE A CA 1
ATOM 2566 C C . PHE A 1 312 ? -35.384 -17.724 -36.217 1.00 29.12 312 PHE A C 1
ATOM 2568 O O . PHE A 1 312 ? -35.312 -16.520 -36.008 1.00 29.12 312 PHE A O 1
ATOM 2575 N N . GLN A 1 313 ? -34.835 -18.372 -37.258 1.00 35.16 313 GLN A N 1
ATOM 2576 C CA . GLN A 1 313 ? -34.353 -17.849 -38.558 1.00 35.16 313 GLN A CA 1
ATOM 2577 C C . GLN A 1 313 ? -33.151 -16.899 -38.627 1.00 35.16 313 GLN A C 1
ATOM 2579 O O . GLN A 1 313 ? -33.205 -15.772 -38.097 1.00 35.16 313 GLN A O 1
#

Organism: Oikopleura dioica (NCBI:txid34765)

Sequence (313 aa):
MYKDLVALVHDGHLMGDAEKRAKGEQCYRGDYCLNISELTNQTNFTEVREYRGYAPLTHEERTLFGQRNWNWSNSILIRFGFITRAYNEYVEQLLNVLTEDHFPDVICINSTFWDISRWEEVRPSKDKNGFNYYPTFQRKVEQLCKFIHGKEMDAIHRGILLQPCLKIWRTSMPIAAETKGGVLEGTGENNSAMYREDIARCNLNLIPIMNENNWDVLDANFWFRNCQNEFRENDGIHWTAHAHRWLTNIFLSHLAEAWGLGWPTYPKRDPSSKTFKGVNLSELFTIESEMDKLNELKAPDDIVAAERVDAFQ

Solvent-accessible surface area (backbone atoms only — not comparable to full-atom values): 18578 Å² total; per-residue (Å²): 84,70,70,37,47,45,27,43,66,65,74,59,50,81,54,50,73,66,66,70,68,58,74,88,57,64,58,61,79,77,26,37,52,78,44,69,51,73,92,58,91,56,81,78,42,42,40,30,36,42,31,75,49,58,54,81,70,44,53,68,54,55,71,71,59,49,102,80,63,93,58,73,92,40,53,43,80,48,77,48,71,56,72,56,51,69,45,52,73,66,51,54,54,51,52,51,63,73,38,64,90,49,65,61,66,61,46,80,47,72,54,55,69,42,43,66,48,68,42,84,87,37,59,69,42,68,47,100,84,68,45,74,42,52,64,58,55,52,53,28,45,54,50,36,53,54,52,53,51,52,51,52,50,50,32,40,78,71,67,72,36,92,64,84,55,48,38,33,42,32,36,54,62,66,49,36,63,64,64,60,70,66,77,52,61,93,54,64,98,82,44,40,46,59,49,38,53,43,51,54,48,50,48,59,67,43,49,64,60,31,57,77,66,71,31,46,74,45,57,39,30,71,73,40,61,83,46,44,91,79,33,43,38,96,37,24,67,52,64,36,55,67,47,30,47,50,51,38,50,52,51,52,31,50,50,27,44,76,69,70,71,38,69,83,64,80,82,75,78,48,92,89,47,73,35,60,89,62,40,46,55,72,54,67,65,42,51,60,60,50,50,51,52,54,56,64,71,66,63,76,94,75,75,79,78,80,74,87,80,80,88,82,137

Nearest PDB structures (foldseek):
  3mil-assembly1_B  TM=5.804E-01  e=3.602E-03  Saccharomyces cerevisiae
  4hyq-assembly1_A  TM=4.774E-01  e=2.265E-02  Streptomyces albidoflavus
  2d1f-assembly1_B  TM=3.231E-01  e=1.294E+00  Mycobacterium tuberculosis

Foldseek 3Di:
DQLQLLCCQLQNDFDDPVLVPDDPDCDRSQKGWPDFDPDDLAQPTKTKIKHKDFAPQFPVRCVPPDDPDDDCVGIDIDMDIDHLALADPVVLVVQCVVPVQADDLEDEDEDDLNHCAPDPVQDFDQDPVRATDGVVRLVRNLVSLVSSVVVQVVCVVVVRDPDGRAAEYEQAAAFDCFADDSSRPPDPRRCSNSSRVHSVVHLVVCVVVCVVSVHHYNHNNVVCVVCCVPFPDPRRHHTHSVSVNVSVQSVVQVVCVVVVVHGPDDQDPPPVDCDGSNHHPVVSVCVVVVVVVVVVVPDPPDPDDPDDDDDDD